Protein AF-G0HN98-F1 (afdb_monomer_lite)

Secondary structure (DSSP, 8-state):
-EEEEEEEEEEETTEEEEEESSSTTT-S-HHHHHTTEEEGGGSEE-SS--TT--S-GGGHHHHHHHHHHHHHHHHHHHHHHHHHHHHHHHHHHHTT----HHHHHHHHHHHHHHHHHHHHHHHHHHHHHT-SSGGGGGG---EEEEEEEEEEEEETTEESSHHHHHHHHH-HHHHHHHHHHHHHTT-

Foldseek 3Di:
DKAKWKWWWKAWPLAIKTFTQACLVQFDDLLLSLLRIGHCVQWAADPDDDPRGNDDLVCVLVSLLVSLVVLVVQLVVLVVVLVVLVVVVVVCVVVVPPDPPVVSVVVSVVSVVSNVSSVVSNVSSCSRQVHDDNVCSVVGDIGTDHMTIHMWDDDPLDTPDPSLNVSCVPTVSSVVSVVVSVVVVVD

Radius of gyration: 19.6 Å; chains: 1; bounding box: 42×42×60 Å

Structure (mmCIF, N/CA/C/O backbone):
data_AF-G0HN98-F1
#
_entry.id   AF-G0HN98-F1
#
loop_
_atom_site.group_PDB
_atom_site.id
_atom_site.type_symbol
_atom_site.label_atom_id
_atom_site.label_alt_id
_atom_site.label_comp_id
_atom_site.label_asym_id
_atom_site.label_entity_id
_atom_site.label_seq_id
_atom_site.pdbx_PDB_ins_code
_atom_site.Cartn_x
_atom_site.Cartn_y
_atom_site.Cartn_z
_atom_site.occupancy
_atom_site.B_iso_or_equiv
_atom_site.auth_seq_id
_atom_site.auth_comp_id
_atom_site.auth_asym_id
_atom_site.auth_atom_id
_atom_site.pdbx_PDB_model_num
ATOM 1 N N . MET A 1 1 ? -12.744 -17.753 13.796 1.00 86.94 1 MET A N 1
ATOM 2 C CA . MET A 1 1 ? -12.666 -16.693 14.838 1.00 86.94 1 MET A CA 1
ATOM 3 C C . MET A 1 1 ? -12.917 -15.341 14.195 1.00 86.94 1 MET A C 1
ATOM 5 O O . MET A 1 1 ? -12.487 -15.163 13.061 1.00 86.94 1 MET A O 1
ATOM 9 N N . ARG A 1 2 ? -13.571 -14.402 14.884 1.00 86.50 2 ARG A N 1
ATOM 10 C CA . ARG A 1 2 ? -13.711 -13.026 14.388 1.00 86.50 2 ARG A CA 1
ATOM 11 C C . ARG A 1 2 ? -12.503 -12.204 14.798 1.00 86.50 2 ARG A C 1
ATOM 13 O O . ARG A 1 2 ? -12.148 -12.162 15.974 1.00 86.50 2 ARG A O 1
ATOM 20 N N . LEU A 1 3 ? -11.861 -11.588 13.819 1.00 88.94 3 LEU A N 1
ATOM 21 C CA . LEU A 1 3 ? -10.717 -10.722 14.018 1.00 88.94 3 LEU A CA 1
ATOM 22 C C . LEU A 1 3 ? -11.135 -9.289 13.697 1.00 88.94 3 LEU A C 1
ATOM 24 O O . LEU A 1 3 ? -11.906 -9.057 12.771 1.00 88.94 3 LEU A O 1
ATOM 28 N N . ARG A 1 4 ? -10.667 -8.353 14.521 1.00 90.50 4 ARG A N 1
ATOM 29 C CA . ARG A 1 4 ? -10.979 -6.929 14.410 1.00 90.50 4 ARG A CA 1
ATOM 30 C C . ARG A 1 4 ? -9.656 -6.222 14.182 1.00 90.50 4 ARG A C 1
ATOM 32 O O . ARG A 1 4 ? -8.776 -6.370 15.029 1.00 90.50 4 ARG A O 1
ATOM 39 N N . VAL A 1 5 ? -9.501 -5.556 13.047 1.00 93.00 5 VAL A N 1
ATOM 40 C CA . VAL A 1 5 ? -8.265 -4.861 12.679 1.00 93.00 5 VAL A CA 1
ATOM 41 C C . VAL A 1 5 ? -8.501 -3.363 12.764 1.00 93.00 5 VAL A C 1
ATOM 43 O O . VAL A 1 5 ? -9.473 -2.891 12.169 1.00 93.00 5 VAL A O 1
ATOM 46 N N . PRO A 1 6 ? -7.660 -2.617 13.495 1.00 94.88 6 PRO A N 1
ATOM 47 C CA . PRO A 1 6 ? -7.820 -1.182 13.610 1.00 94.88 6 PRO A CA 1
ATOM 48 C C . PRO A 1 6 ? -7.412 -0.476 12.317 1.00 94.88 6 PRO A C 1
ATOM 50 O O . PRO A 1 6 ? -6.482 -0.890 11.627 1.00 94.88 6 PRO A O 1
ATOM 53 N N . TYR A 1 7 ? -8.103 0.614 12.023 1.00 96.88 7 TYR A N 1
ATOM 54 C CA . TYR A 1 7 ? -7.887 1.494 10.885 1.00 96.88 7 TYR A CA 1
ATOM 55 C C . TYR A 1 7 ? -7.855 2.946 11.366 1.00 96.88 7 TYR A C 1
ATOM 57 O O . TYR A 1 7 ? -8.629 3.316 12.247 1.00 96.88 7 TYR A O 1
ATOM 65 N N . VAL A 1 8 ? -7.003 3.775 10.766 1.00 97.00 8 VAL A N 1
ATOM 66 C CA . VAL A 1 8 ? -7.062 5.237 10.902 1.00 97.00 8 VAL A CA 1
ATOM 67 C C . VAL A 1 8 ? -7.905 5.776 9.756 1.00 97.00 8 VAL A C 1
ATOM 69 O O . VAL A 1 8 ? -7.587 5.528 8.590 1.00 97.00 8 VAL A O 1
ATOM 72 N N . LEU A 1 9 ? -8.989 6.482 10.074 1.00 97.12 9 LEU A N 1
ATOM 73 C CA . LEU A 1 9 ? -9.835 7.146 9.091 1.00 97.12 9 LEU A CA 1
ATOM 74 C C . LEU A 1 9 ? -9.275 8.513 8.732 1.00 97.12 9 LEU A C 1
ATOM 76 O O . LEU A 1 9 ? -8.786 9.249 9.587 1.00 97.12 9 LEU A O 1
ATOM 80 N N . PHE A 1 10 ? -9.420 8.878 7.467 1.00 97.31 10 PHE A N 1
ATOM 81 C CA . PHE A 1 10 ? -9.026 10.186 6.983 1.00 97.31 10 PHE A CA 1
ATOM 82 C C . PHE A 1 10 ? -9.818 10.618 5.763 1.00 97.31 10 PHE A C 1
ATOM 84 O O . PHE A 1 10 ? -10.359 9.810 5.008 1.00 97.31 10 PHE A O 1
ATOM 91 N N . GLU A 1 11 ? -9.862 11.925 5.572 1.00 96.81 11 GLU A N 1
ATOM 92 C CA . GLU A 1 11 ? -10.436 12.575 4.410 1.00 96.81 11 GLU A CA 1
ATOM 93 C C . GLU A 1 11 ? -9.323 13.160 3.546 1.00 96.81 11 GLU A C 1
ATOM 95 O O . GLU A 1 11 ? -8.386 13.788 4.045 1.00 96.81 11 GLU A O 1
ATOM 100 N N . THR A 1 12 ? -9.447 12.958 2.240 1.00 95.88 12 THR A N 1
ATOM 101 C CA . THR A 1 12 ? -8.663 13.651 1.221 1.00 95.88 12 THR A CA 1
ATOM 102 C C . THR A 1 12 ? -9.606 14.345 0.245 1.00 95.88 12 THR A C 1
ATOM 104 O O . THR A 1 12 ? -10.821 14.141 0.264 1.00 95.88 12 THR A O 1
ATOM 107 N N . ARG A 1 13 ? -9.049 15.117 -0.694 1.00 92.69 13 ARG A N 1
ATOM 108 C CA . ARG A 1 13 ? -9.832 15.730 -1.781 1.00 92.69 13 ARG A CA 1
ATOM 109 C C . ARG A 1 13 ? -10.598 14.713 -2.636 1.00 92.69 13 ARG A C 1
ATOM 111 O O . ARG A 1 13 ? -11.535 15.098 -3.327 1.00 92.69 13 ARG A O 1
ATOM 118 N N . THR A 1 14 ? -10.195 13.440 -2.636 1.00 93.56 14 THR A N 1
ATOM 119 C CA . THR A 1 14 ? -10.813 12.400 -3.471 1.00 93.56 14 THR A CA 1
ATOM 120 C C . THR A 1 14 ? -11.821 11.532 -2.721 1.00 93.56 14 THR A C 1
ATOM 122 O O . THR A 1 14 ? -12.471 10.697 -3.352 1.00 93.56 14 THR A O 1
ATOM 125 N N . GLY A 1 15 ? -11.972 11.711 -1.405 1.00 95.25 15 GLY A N 1
ATOM 126 C CA . GLY A 1 15 ? -12.967 11.013 -0.596 1.00 95.25 15 GLY A CA 1
ATOM 127 C C . GLY A 1 15 ? -12.483 10.654 0.808 1.00 95.25 15 GLY A C 1
ATOM 128 O O . GLY A 1 15 ? -11.411 11.063 1.249 1.00 95.25 15 GLY A O 1
ATOM 129 N N . MET A 1 16 ? -13.294 9.855 1.505 1.00 96.88 16 MET A N 1
ATOM 130 C CA . MET A 1 16 ? -12.963 9.315 2.823 1.00 96.88 16 MET A CA 1
ATOM 131 C C . MET A 1 16 ? -12.411 7.896 2.707 1.00 96.88 16 MET A C 1
ATOM 133 O O . MET A 1 16 ? -13.026 7.007 2.104 1.00 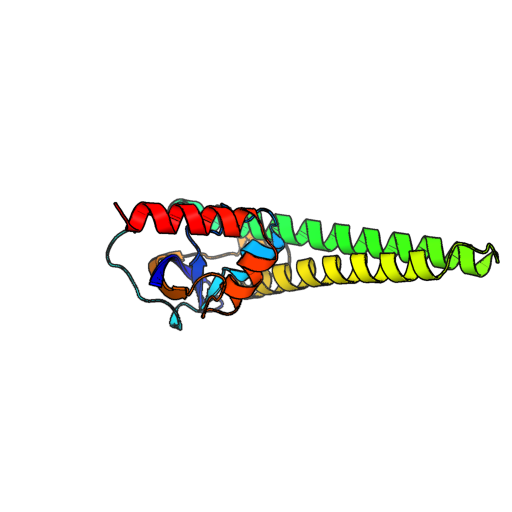96.88 16 MET A O 1
ATOM 137 N N . TYR A 1 17 ? -11.276 7.673 3.349 1.00 97.62 17 TYR A N 1
ATOM 138 C CA . TYR A 1 17 ? -10.547 6.418 3.322 1.00 97.62 17 TYR A CA 1
ATOM 139 C C . TYR A 1 17 ? -10.175 5.987 4.737 1.00 97.62 17 TYR A C 1
ATOM 141 O O . TYR A 1 17 ? -10.228 6.764 5.688 1.00 97.62 17 TYR A O 1
ATOM 149 N N . GLY A 1 18 ? -9.799 4.723 4.868 1.00 97.06 18 GLY A N 1
ATOM 150 C CA . GLY A 1 18 ? -9.125 4.216 6.046 1.00 97.06 18 GLY A CA 1
ATOM 151 C C . GLY A 1 18 ? -7.863 3.480 5.643 1.00 97.06 18 GLY A C 1
ATOM 152 O O . GLY A 1 18 ? -7.873 2.714 4.677 1.00 97.06 18 GLY A O 1
ATOM 153 N N . VAL A 1 19 ? -6.794 3.681 6.403 1.00 97.31 19 VAL A N 1
ATOM 154 C CA . VAL A 1 19 ? -5.573 2.881 6.306 1.00 97.31 19 VAL A CA 1
ATOM 155 C C . VAL A 1 19 ? -5.474 1.984 7.524 1.00 97.31 19 VAL A C 1
ATOM 157 O O . VAL A 1 19 ? -5.759 2.405 8.642 1.00 97.31 19 VAL A O 1
ATOM 160 N N . ASP A 1 20 ? -5.103 0.732 7.301 1.00 96.44 20 ASP A N 1
ATOM 161 C CA . ASP A 1 20 ? -4.842 -0.214 8.378 1.00 96.44 20 ASP A CA 1
ATOM 162 C C . ASP A 1 20 ? -3.828 0.374 9.377 1.00 96.44 20 ASP A C 1
ATOM 164 O O . ASP A 1 20 ? -2.810 0.942 8.984 1.00 96.44 20 ASP A O 1
ATOM 168 N N . ALA A 1 21 ? -4.104 0.248 10.672 1.00 94.75 21 ALA A N 1
ATOM 169 C CA . ALA A 1 21 ? -3.282 0.810 11.740 1.00 94.75 21 ALA A CA 1
ATOM 170 C C . ALA A 1 21 ? -2.386 -0.229 12.437 1.00 94.75 21 ALA A C 1
ATOM 172 O O . ALA A 1 21 ? -1.683 0.119 13.381 1.00 94.75 21 ALA A O 1
ATOM 173 N N . TYR A 1 22 ? -2.403 -1.500 12.020 1.00 94.00 22 TYR A N 1
ATOM 174 C CA . TYR A 1 22 ? -1.683 -2.605 12.669 1.00 94.00 22 TYR A CA 1
ATOM 175 C C . TYR A 1 22 ? -0.689 -3.300 11.727 1.00 94.00 22 TYR A C 1
ATOM 177 O O . TYR A 1 22 ? 0.510 -3.375 12.003 1.00 94.00 22 TYR A O 1
ATOM 185 N N . PHE A 1 23 ? -1.177 -3.842 10.616 1.00 93.44 23 PHE A N 1
ATOM 186 C CA . PHE A 1 23 ? -0.403 -4.517 9.583 1.00 93.44 23 PHE A CA 1
ATOM 187 C C . PHE A 1 23 ? 0.376 -3.544 8.699 1.00 93.44 23 PHE A C 1
ATOM 189 O O . PHE A 1 23 ? 1.455 -3.902 8.234 1.00 93.44 23 PHE A O 1
ATOM 196 N N . SER A 1 24 ? -0.101 -2.317 8.496 1.00 91.38 24 SER A N 1
ATOM 197 C CA . SER A 1 24 ? 0.547 -1.319 7.626 1.00 91.38 24 SER A CA 1
ATOM 198 C C . SER A 1 24 ? 2.005 -1.002 7.989 1.00 91.38 24 SER A C 1
ATOM 200 O O . SER A 1 24 ? 2.798 -0.660 7.109 1.00 91.38 24 SER A O 1
ATOM 202 N N . LEU A 1 25 ? 2.373 -1.175 9.261 1.00 89.75 25 LEU A N 1
ATOM 203 C CA . LEU A 1 25 ? 3.737 -1.016 9.775 1.00 89.75 25 LEU A CA 1
ATOM 204 C C . LEU A 1 25 ? 4.503 -2.342 9.916 1.00 89.75 25 LEU A C 1
ATOM 206 O O . LEU A 1 25 ? 5.712 -2.330 10.130 1.00 89.75 25 LEU A O 1
ATOM 210 N N . ARG A 1 26 ? 3.827 -3.489 9.780 1.00 91.00 26 ARG A N 1
ATOM 211 C CA . ARG A 1 26 ? 4.417 -4.835 9.919 1.00 91.00 26 ARG A CA 1
ATOM 212 C C . ARG A 1 26 ? 4.633 -5.549 8.586 1.00 91.00 26 ARG A C 1
ATOM 214 O O . ARG A 1 26 ? 5.441 -6.469 8.512 1.00 91.00 26 ARG A O 1
ATOM 221 N N . VAL A 1 27 ? 3.929 -5.135 7.537 1.00 92.62 27 VAL A N 1
ATOM 222 C CA . VAL A 1 27 ? 4.123 -5.634 6.172 1.00 92.62 27 VAL A CA 1
ATOM 223 C C . VAL A 1 27 ? 5.481 -5.178 5.649 1.00 92.62 27 VAL A C 1
ATOM 225 O O . VAL A 1 27 ? 5.819 -3.993 5.710 1.00 92.62 27 VAL A O 1
ATOM 228 N N . GLU A 1 28 ? 6.258 -6.117 5.114 1.00 88.25 28 GLU A N 1
ATOM 229 C CA . GLU A 1 28 ? 7.631 -5.858 4.673 1.00 88.25 28 GLU A CA 1
ATOM 230 C C . GLU A 1 28 ? 7.665 -4.975 3.423 1.00 88.25 28 GLU A C 1
ATOM 232 O O . GLU A 1 28 ? 8.367 -3.966 3.386 1.00 88.25 28 GLU A O 1
ATOM 237 N N . LYS A 1 29 ? 6.869 -5.327 2.408 1.00 92.00 29 LYS A N 1
ATOM 238 C CA . LYS A 1 29 ? 6.905 -4.650 1.110 1.00 92.00 29 LYS A CA 1
ATOM 239 C C . LYS A 1 29 ? 6.039 -3.388 1.079 1.00 92.00 29 LYS A C 1
ATOM 241 O O . LYS A 1 29 ? 4.829 -3.502 1.301 1.00 92.00 29 LYS A O 1
ATOM 246 N N . PRO A 1 30 ? 6.591 -2.216 0.715 1.00 93.00 30 PRO A N 1
ATOM 247 C CA . PRO A 1 30 ? 5.817 -0.986 0.556 1.00 93.00 30 PRO A CA 1
ATOM 248 C C . PRO A 1 30 ? 4.632 -1.136 -0.403 1.00 93.00 30 PRO A C 1
ATOM 250 O O . PRO A 1 30 ? 3.549 -0.628 -0.121 1.00 93.00 30 PRO A O 1
ATOM 253 N N . GLU A 1 31 ? 4.786 -1.893 -1.494 1.00 94.38 31 GLU A N 1
ATOM 254 C CA . GLU A 1 31 ? 3.731 -2.098 -2.497 1.00 94.38 31 GLU A CA 1
ATOM 255 C C . GLU A 1 31 ? 2.464 -2.706 -1.885 1.00 94.38 31 GLU A C 1
ATOM 257 O O . GLU A 1 31 ? 1.341 -2.342 -2.232 1.00 94.38 31 GLU A O 1
ATOM 262 N N . ARG A 1 32 ? 2.643 -3.595 -0.907 1.00 94.44 32 ARG A N 1
ATOM 263 C CA . ARG A 1 32 ? 1.554 -4.285 -0.211 1.00 94.44 32 ARG A CA 1
ATOM 264 C C . ARG A 1 32 ? 0.926 -3.441 0.889 1.00 94.44 32 ARG A C 1
ATOM 266 O O . ARG A 1 32 ? -0.199 -3.708 1.284 1.00 94.44 32 ARG A O 1
ATOM 273 N N . ARG A 1 33 ? 1.614 -2.411 1.383 1.00 95.12 33 ARG A N 1
ATOM 274 C CA . ARG A 1 33 ? 1.035 -1.479 2.362 1.00 95.12 33 ARG A CA 1
ATOM 275 C C . ARG A 1 33 ? -0.065 -0.631 1.728 1.00 95.12 33 ARG A C 1
ATOM 277 O O . ARG A 1 33 ? -1.080 -0.385 2.365 1.00 95.12 33 ARG A O 1
ATOM 284 N N . ALA A 1 34 ? 0.084 -0.260 0.454 1.00 95.06 34 ALA A N 1
ATOM 285 C CA . ALA A 1 34 ? -0.934 0.507 -0.266 1.00 95.06 34 ALA A CA 1
ATOM 286 C C . ALA A 1 34 ? -2.270 -0.247 -0.402 1.00 95.06 34 ALA A C 1
ATOM 288 O O . ALA A 1 34 ? -3.327 0.377 -0.384 1.00 95.06 34 ALA A O 1
ATOM 289 N N . THR A 1 35 ? -2.252 -1.583 -0.492 1.00 94.81 35 THR A N 1
ATOM 290 C CA . THR A 1 35 ? -3.487 -2.385 -0.603 1.00 94.81 35 THR A CA 1
ATOM 291 C C . THR A 1 35 ? -4.294 -2.427 0.692 1.00 94.81 35 THR A C 1
ATOM 293 O O . THR A 1 35 ? -5.467 -2.789 0.668 1.00 94.81 35 THR A O 1
ATOM 296 N N . LEU A 1 36 ? -3.691 -2.030 1.815 1.00 95.94 36 LEU A N 1
ATOM 297 C CA . LEU A 1 36 ? -4.359 -1.923 3.106 1.00 95.94 36 LEU A CA 1
ATOM 298 C C . LEU A 1 36 ? -5.162 -0.625 3.265 1.00 95.94 36 LEU A C 1
ATOM 300 O O . LEU A 1 36 ? -5.789 -0.431 4.306 1.00 95.94 36 LEU A O 1
ATOM 304 N N . ILE A 1 37 ? -5.165 0.247 2.254 1.00 96.50 37 ILE A N 1
ATOM 305 C CA . ILE A 1 37 ? -6.036 1.420 2.198 1.00 96.50 37 ILE A CA 1
ATOM 306 C C . ILE A 1 37 ? -7.360 1.024 1.545 1.00 96.50 37 ILE A C 1
ATOM 308 O O . ILE A 1 37 ? -7.383 0.449 0.456 1.00 96.50 37 ILE A O 1
ATOM 312 N N . ARG A 1 38 ? -8.476 1.368 2.187 1.00 95.19 38 ARG A N 1
ATOM 313 C CA . ARG A 1 38 ? -9.829 1.119 1.670 1.00 95.19 38 ARG A CA 1
ATOM 314 C C . ARG A 1 38 ? -10.731 2.331 1.843 1.00 95.19 38 ARG A C 1
ATOM 316 O O . ARG A 1 38 ? -10.357 3.309 2.486 1.00 95.19 38 ARG A O 1
ATOM 323 N N . LYS A 1 39 ? -11.921 2.281 1.248 1.00 94.88 39 LYS A N 1
ATOM 324 C CA . LYS A 1 39 ? -12.943 3.306 1.468 1.00 94.88 39 LYS A CA 1
ATOM 325 C C . LYS A 1 39 ? -13.462 3.235 2.902 1.00 94.88 39 LYS A C 1
ATOM 327 O O . LYS A 1 39 ? -13.582 2.150 3.465 1.00 94.88 39 LYS A O 1
ATOM 332 N N . ALA A 1 40 ? -13.809 4.387 3.469 1.00 93.06 40 ALA A N 1
ATOM 333 C CA . ALA A 1 40 ? -14.333 4.460 4.832 1.00 93.06 40 ALA A CA 1
ATOM 334 C C . ALA A 1 40 ? -15.703 3.772 5.006 1.00 93.06 40 ALA A C 1
ATOM 336 O O . ALA A 1 40 ? -16.045 3.385 6.116 1.00 93.06 40 ALA A O 1
ATOM 337 N N . GLU A 1 41 ? -16.470 3.600 3.923 1.00 90.81 41 GLU A N 1
ATOM 338 C CA . GLU A 1 41 ? -17.793 2.949 3.918 1.00 90.81 41 GLU A CA 1
ATOM 339 C C . GLU A 1 41 ? -17.750 1.493 4.421 1.00 90.81 41 GLU A C 1
ATOM 341 O O . GLU A 1 41 ? -18.715 1.015 5.010 1.00 90.81 41 GLU A O 1
ATOM 346 N N . ASP A 1 42 ? -16.615 0.809 4.243 1.00 88.38 42 ASP A N 1
ATOM 347 C CA . ASP A 1 42 ? -16.424 -0.590 4.644 1.00 88.38 42 ASP A CA 1
ATOM 348 C C . ASP A 1 42 ? -16.000 -0.743 6.120 1.00 88.38 42 ASP A C 1
ATOM 350 O O . ASP A 1 42 ? -15.692 -1.849 6.570 1.00 88.38 42 ASP A O 1
ATOM 354 N N . LEU A 1 43 ? -15.902 0.363 6.868 1.00 93.06 43 LEU A N 1
ATOM 355 C CA . LEU A 1 43 ? -15.290 0.418 8.194 1.00 93.06 43 LEU A CA 1
ATOM 356 C C . LEU A 1 43 ? -16.285 0.865 9.269 1.00 93.06 43 LEU A C 1
ATOM 358 O O . LEU A 1 43 ? -17.074 1.790 9.084 1.00 93.06 43 LEU A O 1
ATOM 362 N N . GLN A 1 44 ? -16.202 0.241 10.444 1.00 92.75 44 GLN A N 1
ATOM 363 C CA . GLN A 1 44 ? -17.016 0.606 11.603 1.00 92.75 44 GLN A CA 1
ATOM 364 C C . GLN A 1 44 ? -16.261 1.615 12.470 1.00 92.75 44 GLN A C 1
ATOM 366 O O . GLN A 1 44 ? -15.190 1.301 12.984 1.00 92.75 44 GLN A O 1
ATOM 371 N N . ARG A 1 45 ? -16.796 2.829 12.637 1.00 92.69 45 ARG A N 1
ATOM 372 C CA . ARG A 1 45 ? -16.156 3.875 13.454 1.00 92.69 45 ARG A CA 1
ATOM 373 C C . ARG A 1 45 ? -16.024 3.449 14.917 1.00 92.69 45 ARG A C 1
ATOM 375 O O . ARG A 1 45 ? -16.911 2.796 15.460 1.00 92.69 45 ARG A O 1
ATOM 382 N N . LEU A 1 46 ? -14.927 3.861 15.543 1.00 90.69 46 LEU A N 1
ATOM 383 C CA . LEU A 1 46 ? -14.684 3.712 16.973 1.00 90.69 46 LEU A CA 1
ATOM 384 C C . LEU A 1 46 ? -14.678 5.091 17.637 1.00 90.69 46 LEU A C 1
ATOM 386 O O . LEU A 1 46 ? -14.212 6.064 17.052 1.00 90.69 46 LEU A O 1
ATOM 390 N N . GLU A 1 47 ? -15.175 5.164 18.871 1.00 84.81 47 GLU A N 1
ATOM 391 C CA . GLU A 1 47 ? -15.154 6.401 19.667 1.00 84.81 47 GLU A CA 1
ATOM 392 C C . GLU A 1 47 ? -13.771 6.694 20.262 1.00 84.81 47 GLU A C 1
ATOM 394 O O . GLU A 1 47 ? -13.448 7.842 20.553 1.00 84.81 47 GLU A O 1
ATOM 399 N N . ALA A 1 48 ? -12.947 5.659 20.435 1.00 87.06 48 ALA A N 1
ATOM 400 C CA . ALA A 1 48 ? -11.630 5.750 21.045 1.00 87.06 48 ALA A CA 1
ATOM 401 C C . ALA A 1 48 ? -10.581 4.986 20.233 1.00 87.06 48 ALA A C 1
ATOM 403 O O . ALA A 1 48 ? -10.901 4.073 19.463 1.00 87.06 48 ALA A O 1
ATOM 404 N N . ARG A 1 49 ? -9.310 5.343 20.448 1.00 88.69 49 ARG A N 1
ATOM 405 C CA . ARG A 1 49 ? -8.168 4.648 19.854 1.00 88.69 49 ARG A CA 1
ATOM 406 C C . ARG A 1 49 ? -8.146 3.183 20.319 1.00 88.69 49 ARG A C 1
ATOM 408 O O . ARG A 1 49 ? -8.077 2.939 21.524 1.00 88.69 49 ARG A O 1
ATOM 415 N N . PRO A 1 50 ? -8.160 2.211 19.395 1.00 88.56 50 PRO A N 1
ATOM 416 C CA . PRO A 1 50 ? -7.974 0.810 19.744 1.00 88.56 50 PRO A CA 1
ATOM 417 C C . PRO A 1 50 ? -6.533 0.566 20.201 1.00 88.56 50 PRO A C 1
ATOM 419 O O . PRO A 1 50 ? -5.589 1.117 19.630 1.00 88.56 50 PRO A O 1
ATOM 422 N N . GLN A 1 51 ? -6.365 -0.267 21.226 1.00 86.00 51 GLN A N 1
ATOM 423 C CA . GLN A 1 51 ? -5.072 -0.526 21.869 1.00 86.00 51 GLN A CA 1
ATOM 424 C C . GLN A 1 51 ? -4.043 -1.114 20.895 1.00 86.00 51 GLN A C 1
ATOM 426 O O . GLN A 1 51 ? -2.848 -0.863 21.012 1.00 86.00 51 GLN A O 1
ATOM 431 N N . GLU A 1 52 ? -4.513 -1.860 19.901 1.00 86.25 52 GLU A N 1
ATOM 432 C CA . GLU A 1 52 ? -3.677 -2.513 18.906 1.00 86.25 52 GLU A CA 1
ATOM 433 C C . GLU A 1 52 ? -3.200 -1.544 17.803 1.00 86.25 52 GLU A C 1
ATOM 435 O O . GLU A 1 52 ? -2.309 -1.891 17.028 1.00 86.25 52 GLU A O 1
ATOM 440 N N . ALA A 1 53 ? -3.752 -0.326 17.694 1.00 89.69 53 ALA A N 1
ATOM 441 C CA . ALA A 1 53 ? -3.326 0.633 16.671 1.00 89.69 53 ALA A CA 1
ATOM 442 C C . ALA A 1 53 ? -1.889 1.121 16.908 1.00 89.69 53 ALA A C 1
ATOM 444 O O . ALA A 1 53 ? -1.608 1.878 17.841 1.00 89.69 53 ALA A O 1
ATOM 445 N N . LEU A 1 54 ? -0.995 0.731 15.998 1.00 91.62 54 LEU A N 1
ATOM 446 C CA . LEU A 1 54 ? 0.376 1.226 15.933 1.00 91.62 54 LEU A CA 1
ATOM 447 C C . LEU A 1 54 ? 0.500 2.543 15.165 1.00 91.62 54 LEU A C 1
ATOM 449 O O . LEU A 1 54 ? 1.384 3.335 15.472 1.00 91.62 54 LEU A O 1
ATOM 453 N N . LEU A 1 55 ? -0.330 2.753 14.141 1.00 92.06 55 LEU A N 1
ATOM 454 C CA . LEU A 1 55 ? -0.339 4.001 13.384 1.00 92.06 55 LEU A CA 1
ATOM 455 C C . LEU A 1 55 ? -1.190 5.044 14.111 1.00 92.06 55 LEU A C 1
ATOM 457 O O . LEU A 1 55 ? -2.339 4.771 14.459 1.00 92.06 55 LEU A O 1
ATOM 461 N N . GLU A 1 56 ? -0.622 6.231 14.305 1.00 92.31 56 GLU A N 1
ATOM 462 C CA . GLU A 1 56 ? -1.269 7.352 14.989 1.00 92.31 56 GLU A CA 1
ATOM 463 C C . GLU A 1 56 ? -1.811 8.371 13.988 1.00 92.31 56 GLU A C 1
ATOM 465 O O . GLU A 1 56 ? -1.220 8.571 12.923 1.00 92.31 56 GLU A O 1
ATOM 470 N N . GLU A 1 57 ? -2.900 9.051 14.350 1.00 91.06 57 GLU A N 1
ATOM 471 C CA . GLU A 1 57 ? -3.521 10.106 13.535 1.00 91.06 57 GLU A CA 1
ATOM 472 C C . GLU A 1 57 ? -2.525 11.206 13.150 1.00 91.06 57 GLU A C 1
ATOM 474 O O . GLU A 1 57 ? -2.423 11.552 11.974 1.00 91.06 57 GLU A O 1
ATOM 479 N N . ASP A 1 58 ? -1.719 11.674 14.105 1.00 90.31 58 ASP A N 1
ATOM 480 C CA . ASP A 1 58 ? -0.724 12.735 13.888 1.00 90.31 58 ASP A CA 1
ATOM 481 C C . ASP A 1 58 ? 0.406 12.302 12.938 1.00 90.31 58 ASP A C 1
ATOM 483 O O . ASP A 1 58 ? 1.028 13.117 12.259 1.00 90.31 58 ASP A O 1
ATOM 487 N N . SER A 1 59 ? 0.671 10.996 12.863 1.00 93.50 59 SER A N 1
ATOM 488 C CA . SER A 1 59 ? 1.698 10.419 11.990 1.00 93.50 59 SER A CA 1
ATOM 489 C C . SER A 1 59 ? 1.183 10.081 10.587 1.00 93.50 59 SER A C 1
ATOM 491 O O . SER A 1 59 ? 1.970 9.722 9.707 1.00 93.50 59 SER A O 1
ATOM 493 N N . LEU A 1 60 ? -0.131 10.185 10.364 1.00 94.94 60 LEU A N 1
ATOM 494 C CA . LEU A 1 60 ? -0.797 9.666 9.176 1.00 94.94 60 LEU A CA 1
ATOM 495 C C . LEU A 1 60 ? -0.330 10.344 7.888 1.00 94.94 60 LEU A C 1
ATOM 497 O O . LEU A 1 60 ? -0.027 9.664 6.907 1.00 94.94 60 LEU A O 1
ATOM 501 N N . GLU A 1 61 ? -0.280 11.674 7.876 1.00 94.62 61 GLU A N 1
ATOM 502 C CA . GLU A 1 61 ? 0.117 12.431 6.688 1.00 94.62 61 GLU A CA 1
ATOM 503 C C . GLU A 1 61 ? 1.553 12.083 6.279 1.00 94.62 61 GLU A C 1
ATOM 505 O O . GLU A 1 61 ? 1.813 11.737 5.124 1.00 94.62 61 GLU A O 1
ATOM 510 N N . ASN A 1 62 ? 2.470 12.061 7.249 1.00 94.62 62 ASN A N 1
ATOM 511 C CA . ASN A 1 62 ? 3.860 11.664 7.035 1.00 94.62 62 ASN A CA 1
ATOM 512 C C . ASN A 1 62 ? 3.977 10.217 6.546 1.00 94.62 62 ASN A C 1
ATOM 514 O O . ASN A 1 62 ? 4.769 9.928 5.649 1.00 94.62 62 ASN A O 1
ATOM 518 N N . TYR A 1 63 ? 3.178 9.303 7.101 1.00 95.94 63 TYR A N 1
ATOM 519 C CA . TYR A 1 63 ? 3.141 7.912 6.660 1.00 95.94 63 TYR A CA 1
ATOM 520 C C . TYR A 1 63 ? 2.714 7.797 5.190 1.00 95.94 63 TYR A C 1
ATOM 522 O O . TYR A 1 63 ? 3.393 7.143 4.396 1.00 95.94 63 TYR A O 1
ATOM 530 N N . LEU A 1 64 ? 1.614 8.453 4.808 1.00 96.25 64 LEU A N 1
ATOM 531 C CA . LEU A 1 64 ? 1.065 8.376 3.454 1.00 96.25 64 LEU A CA 1
ATOM 532 C C . LEU A 1 64 ? 1.977 9.043 2.419 1.00 96.25 64 LEU A C 1
ATOM 534 O O . LEU A 1 64 ? 2.180 8.487 1.338 1.00 96.25 64 LEU A O 1
ATOM 538 N N . THR A 1 65 ? 2.549 10.204 2.741 1.00 95.31 65 THR A N 1
ATOM 539 C CA . THR A 1 65 ? 3.483 10.909 1.849 1.00 95.31 65 THR A CA 1
ATOM 540 C C . THR A 1 65 ? 4.778 10.120 1.668 1.00 95.31 65 THR A C 1
ATOM 542 O O . THR A 1 65 ? 5.211 9.911 0.534 1.00 95.31 65 THR A O 1
ATOM 545 N N . SER A 1 66 ? 5.340 9.571 2.750 1.00 95.50 66 SER A N 1
ATOM 546 C CA . SER A 1 66 ? 6.532 8.712 2.692 1.00 95.50 66 SER A CA 1
ATOM 547 C C . SER A 1 66 ? 6.281 7.438 1.884 1.00 95.50 66 SER A C 1
ATOM 549 O O . SER A 1 66 ? 7.109 7.045 1.058 1.00 95.50 66 SER A O 1
ATOM 551 N N . LEU A 1 67 ? 5.120 6.799 2.078 1.00 96.31 67 LEU A N 1
ATOM 552 C CA . LEU A 1 67 ? 4.718 5.626 1.303 1.00 96.31 67 LEU A CA 1
ATOM 553 C C . LEU A 1 67 ? 4.581 5.964 -0.187 1.00 96.31 67 LEU A C 1
ATOM 555 O O . LEU A 1 67 ? 5.055 5.203 -1.029 1.00 96.31 67 LEU A O 1
ATOM 559 N N . PHE A 1 68 ? 3.976 7.106 -0.524 1.00 96.62 68 PHE A N 1
ATOM 560 C CA . PHE A 1 68 ? 3.842 7.552 -1.909 1.00 96.62 68 PHE A CA 1
ATOM 561 C C . PHE A 1 68 ? 5.200 7.770 -2.584 1.00 96.62 68 PHE A C 1
ATOM 563 O O . PHE A 1 68 ? 5.411 7.239 -3.674 1.00 96.62 68 PHE A O 1
ATOM 570 N N . VAL A 1 69 ? 6.122 8.497 -1.942 1.00 96.12 69 VAL A N 1
ATOM 571 C CA . VAL A 1 69 ? 7.473 8.744 -2.482 1.00 96.12 69 VAL A CA 1
ATOM 572 C C . VAL A 1 69 ? 8.208 7.425 -2.704 1.00 96.12 69 VAL A C 1
ATOM 574 O O . VAL A 1 69 ? 8.678 7.161 -3.808 1.00 96.12 69 VAL A O 1
ATOM 577 N N . THR A 1 70 ? 8.188 6.541 -1.702 1.00 95.94 70 THR A N 1
ATOM 578 C CA . THR A 1 70 ? 8.805 5.209 -1.792 1.00 95.94 70 THR A CA 1
ATOM 579 C C . THR A 1 70 ? 8.274 4.422 -2.992 1.00 95.94 70 THR A C 1
ATOM 581 O O . THR A 1 70 ? 9.038 3.820 -3.743 1.00 95.94 70 THR A O 1
ATOM 584 N N . LEU A 1 71 ? 6.955 4.423 -3.205 1.00 95.56 71 LEU A N 1
ATOM 585 C CA . LEU A 1 71 ? 6.332 3.706 -4.319 1.00 95.56 71 LEU A CA 1
ATOM 586 C C . LEU A 1 71 ? 6.603 4.357 -5.672 1.00 95.56 71 LEU A C 1
ATOM 588 O O . LEU A 1 71 ? 6.709 3.649 -6.675 1.00 95.56 71 LEU A O 1
ATOM 592 N N . TYR A 1 72 ? 6.714 5.683 -5.713 1.00 94.44 72 TYR A N 1
ATOM 593 C CA . TYR A 1 72 ? 7.081 6.408 -6.920 1.00 94.44 72 TYR A CA 1
ATOM 594 C C . TYR A 1 72 ? 8.480 5.992 -7.384 1.00 94.44 72 TYR A C 1
ATOM 596 O O . TYR A 1 72 ? 8.629 5.545 -8.526 1.00 94.44 72 TYR A O 1
ATOM 604 N N . ASP A 1 73 ? 9.458 6.019 -6.479 1.00 94.00 73 ASP A N 1
ATOM 605 C CA . ASP A 1 73 ? 10.842 5.638 -6.765 1.00 94.00 73 ASP A CA 1
ATOM 606 C C . ASP A 1 73 ? 10.947 4.157 -7.142 1.00 94.00 73 ASP A C 1
ATOM 608 O O . ASP A 1 73 ? 11.468 3.827 -8.211 1.00 94.00 73 ASP A O 1
ATOM 612 N N . LEU A 1 74 ? 10.333 3.262 -6.355 1.00 92.44 74 LEU A N 1
ATOM 613 C CA . LEU A 1 74 ? 10.299 1.826 -6.652 1.00 92.44 74 LEU A CA 1
ATOM 614 C C . LEU A 1 74 ? 9.690 1.536 -8.027 1.00 92.44 74 LEU A C 1
ATOM 616 O O . LEU A 1 74 ? 10.196 0.690 -8.764 1.00 92.44 74 LEU A O 1
ATOM 620 N N . SER A 1 75 ? 8.614 2.228 -8.411 1.00 90.31 75 SER A N 1
ATOM 621 C CA . SER A 1 75 ? 8.006 2.031 -9.730 1.00 90.31 75 SER A CA 1
ATOM 622 C C . SER A 1 75 ? 8.953 2.433 -10.869 1.00 90.31 75 SER A C 1
ATOM 624 O O . SER A 1 75 ? 9.032 1.729 -11.879 1.00 90.31 75 SER A O 1
ATOM 626 N N . GLY A 1 76 ? 9.721 3.514 -10.689 1.00 88.31 76 GLY A N 1
ATOM 627 C CA . GLY A 1 76 ? 10.731 3.967 -11.643 1.00 88.31 76 GLY A CA 1
ATOM 628 C C . GLY A 1 76 ? 11.909 2.999 -11.744 1.00 88.31 76 GLY A C 1
ATOM 629 O O . GLY A 1 76 ? 12.304 2.613 -12.848 1.00 88.31 76 GLY A O 1
ATOM 630 N N . GLU A 1 77 ? 12.425 2.542 -10.603 1.00 86.50 77 GLU A N 1
ATOM 631 C CA . GLU A 1 77 ? 13.507 1.557 -10.527 1.00 86.50 77 GLU A CA 1
ATOM 632 C C . GLU A 1 77 ? 13.118 0.236 -11.198 1.00 86.50 77 GLU A C 1
ATOM 634 O O . GLU A 1 77 ? 13.835 -0.247 -12.076 1.00 86.50 77 GLU A O 1
ATOM 639 N N . ARG A 1 78 ? 11.946 -0.323 -10.864 1.00 85.81 78 ARG A N 1
ATOM 640 C CA . ARG A 1 78 ? 11.444 -1.582 -11.449 1.00 85.81 78 ARG A CA 1
ATOM 641 C C . ARG A 1 78 ? 11.227 -1.474 -12.953 1.00 85.81 78 ARG A C 1
ATOM 643 O O . ARG A 1 78 ? 11.536 -2.413 -13.695 1.00 85.81 78 ARG A O 1
ATOM 650 N N . PHE A 1 79 ? 10.728 -0.333 -13.419 1.00 85.31 79 PHE A N 1
ATOM 651 C CA . PHE A 1 79 ? 10.584 -0.065 -14.844 1.00 85.31 79 PHE A CA 1
ATOM 652 C C . PHE A 1 79 ? 11.946 -0.022 -15.552 1.00 85.31 79 PHE A C 1
ATOM 654 O O . PHE A 1 79 ? 12.113 -0.618 -16.625 1.00 85.31 79 PHE A O 1
ATOM 661 N N . ASN A 1 80 ? 12.937 0.634 -14.944 1.00 87.44 80 ASN A N 1
ATOM 662 C CA . ASN A 1 80 ? 14.289 0.722 -15.483 1.00 87.44 80 ASN A CA 1
ATOM 663 C C . ASN A 1 80 ? 14.993 -0.648 -15.502 1.00 87.44 80 ASN A C 1
ATOM 665 O O . ASN A 1 80 ? 15.564 -1.026 -16.526 1.00 87.44 80 ASN A O 1
ATOM 669 N N . GLU A 1 81 ? 14.882 -1.440 -14.428 1.00 84.75 81 GLU A N 1
ATOM 670 C CA . GLU A 1 81 ? 15.410 -2.812 -14.343 1.00 84.75 81 GLU A CA 1
ATOM 671 C C . GLU A 1 81 ? 14.894 -3.687 -15.492 1.00 84.75 81 GLU A C 1
ATOM 673 O O . GLU A 1 81 ? 15.679 -4.329 -16.203 1.00 84.75 81 GLU A O 1
ATOM 678 N N . ARG A 1 82 ? 13.571 -3.684 -15.710 1.00 87.88 82 ARG A N 1
ATOM 679 C CA . ARG A 1 82 ? 12.936 -4.444 -16.793 1.00 87.88 82 ARG A CA 1
ATOM 680 C C . ARG A 1 82 ? 13.410 -3.963 -18.160 1.00 87.88 82 ARG A C 1
ATOM 682 O O . ARG A 1 82 ? 13.826 -4.774 -18.986 1.00 87.88 82 ARG A O 1
ATOM 689 N N . THR A 1 83 ? 13.398 -2.651 -18.385 1.00 86.25 83 THR A N 1
ATOM 690 C CA . THR A 1 83 ? 13.834 -2.050 -19.654 1.00 86.25 83 THR A CA 1
ATOM 691 C C . THR A 1 83 ? 15.281 -2.419 -19.968 1.00 86.25 83 THR A C 1
ATOM 693 O O . THR A 1 83 ? 15.608 -2.783 -21.097 1.00 86.25 83 THR A O 1
ATOM 696 N N . HIS A 1 84 ? 16.155 -2.382 -18.965 1.00 88.81 84 HIS A N 1
ATOM 697 C CA . HIS A 1 84 ? 17.556 -2.730 -19.119 1.00 88.81 84 HIS A CA 1
ATOM 698 C C . HIS A 1 84 ? 17.767 -4.222 -19.416 1.00 88.81 84 HIS A C 1
ATOM 700 O O . HIS A 1 84 ? 18.571 -4.566 -20.287 1.00 88.81 84 HIS A O 1
ATOM 706 N N . HIS A 1 85 ? 17.026 -5.110 -18.744 1.00 85.12 85 HIS A N 1
ATOM 707 C CA . HIS A 1 85 ? 17.030 -6.543 -19.049 1.00 85.12 85 HIS A CA 1
ATOM 708 C C . HIS A 1 85 ? 16.582 -6.808 -20.494 1.00 85.12 85 HIS A C 1
ATOM 710 O O . HIS A 1 85 ? 17.298 -7.476 -21.242 1.00 85.12 85 HIS A O 1
ATOM 716 N N . MET A 1 86 ? 15.459 -6.218 -20.919 1.00 85.56 86 MET A N 1
ATOM 717 C CA . MET A 1 86 ? 14.942 -6.351 -22.284 1.00 85.56 86 MET A CA 1
ATOM 718 C C . MET A 1 86 ? 15.929 -5.819 -23.332 1.00 85.56 86 MET A C 1
ATOM 720 O O . MET A 1 86 ? 16.161 -6.483 -24.340 1.00 85.56 86 MET A O 1
ATOM 724 N N . ARG A 1 87 ? 16.558 -4.657 -23.094 1.00 86.25 87 ARG A N 1
ATOM 725 C CA . ARG A 1 87 ? 17.578 -4.091 -23.996 1.00 86.25 87 ARG A CA 1
ATOM 726 C C . ARG A 1 87 ? 18.772 -5.025 -24.151 1.00 86.25 87 ARG A C 1
ATOM 728 O O . ARG A 1 87 ? 19.146 -5.332 -25.280 1.00 86.25 87 ARG A O 1
ATOM 735 N N . ARG A 1 88 ? 19.337 -5.513 -23.039 1.00 84.06 88 ARG A N 1
ATOM 736 C CA . ARG A 1 88 ? 20.450 -6.473 -23.081 1.00 84.06 88 ARG A CA 1
ATOM 737 C C . ARG A 1 88 ? 20.050 -7.721 -23.855 1.00 84.06 88 ARG A C 1
ATOM 739 O O . ARG A 1 88 ? 20.763 -8.117 -24.767 1.00 84.06 88 ARG A O 1
ATOM 746 N N . TRP A 1 89 ? 18.903 -8.311 -23.536 1.00 83.25 89 TRP A N 1
ATOM 747 C CA . TRP A 1 89 ? 18.443 -9.521 -24.208 1.00 83.25 89 TRP A CA 1
ATOM 748 C C . TRP A 1 89 ? 18.210 -9.314 -25.712 1.00 83.25 89 TRP A C 1
ATOM 750 O O . TRP A 1 89 ? 18.615 -10.157 -26.508 1.00 83.25 89 TRP A O 1
ATOM 760 N N . ASN A 1 90 ? 17.645 -8.176 -26.127 1.00 83.44 90 ASN A N 1
ATOM 761 C CA . ASN A 1 90 ? 17.505 -7.820 -27.544 1.00 83.44 90 ASN A CA 1
ATOM 762 C C . ASN A 1 90 ? 18.855 -7.760 -28.262 1.00 83.44 90 ASN A C 1
ATOM 764 O O . ASN A 1 90 ? 18.968 -8.282 -29.366 1.00 83.44 90 ASN A O 1
ATOM 768 N N . ILE A 1 91 ? 19.878 -7.179 -27.631 1.00 83.12 91 ILE A N 1
ATOM 769 C CA . ILE A 1 91 ? 21.232 -7.107 -28.197 1.00 83.12 91 ILE A CA 1
ATOM 770 C C . ILE A 1 91 ? 21.807 -8.516 -28.402 1.00 83.12 91 ILE A C 1
ATOM 772 O O . ILE A 1 91 ? 22.270 -8.826 -29.496 1.00 83.12 91 ILE A O 1
ATOM 776 N N . TRP A 1 92 ? 21.714 -9.398 -27.399 1.00 80.62 92 TRP A N 1
ATOM 777 C CA . TRP A 1 92 ? 22.180 -10.788 -27.529 1.00 80.62 92 TRP A CA 1
ATOM 778 C C . TRP A 1 92 ? 21.451 -11.550 -28.645 1.00 80.62 92 TRP A C 1
ATOM 780 O O . TRP A 1 92 ? 22.087 -12.302 -29.383 1.00 80.62 92 TRP A O 1
ATOM 790 N N . ARG A 1 93 ? 20.140 -11.307 -28.817 1.00 78.12 93 ARG A N 1
ATOM 791 C CA . ARG A 1 93 ? 19.342 -11.878 -29.916 1.00 78.12 93 ARG A CA 1
ATOM 792 C C . ARG A 1 93 ? 19.797 -11.387 -31.291 1.00 78.12 93 ARG A C 1
ATOM 794 O O . ARG A 1 93 ? 19.864 -12.192 -32.210 1.00 78.12 93 ARG A O 1
ATOM 801 N N . ILE A 1 94 ? 20.128 -10.101 -31.427 1.00 81.00 94 ILE A N 1
ATOM 802 C CA . ILE A 1 94 ? 20.618 -9.513 -32.687 1.00 81.00 94 ILE A CA 1
ATOM 803 C C . ILE A 1 94 ? 22.006 -10.058 -33.051 1.00 81.00 94 ILE A C 1
ATOM 805 O O . ILE A 1 94 ? 22.268 -10.333 -34.216 1.00 81.00 94 ILE A O 1
ATOM 809 N N . ILE A 1 95 ? 22.884 -10.247 -32.060 1.00 80.94 95 ILE A N 1
ATOM 810 C CA . ILE A 1 95 ? 24.262 -10.733 -32.263 1.00 80.94 95 ILE A CA 1
ATOM 811 C C . ILE A 1 95 ? 24.308 -12.271 -32.427 1.00 80.94 95 ILE A C 1
ATOM 813 O O . ILE A 1 95 ? 25.355 -12.839 -32.722 1.00 80.94 95 ILE A O 1
ATOM 817 N N . GLY A 1 96 ? 23.173 -12.969 -32.288 1.00 68.94 96 GLY A N 1
ATOM 818 C CA . GLY A 1 96 ? 23.068 -14.411 -32.545 1.00 68.94 96 GLY A CA 1
ATOM 819 C C . GLY A 1 96 ? 23.701 -15.295 -31.467 1.00 68.94 96 GLY A C 1
ATOM 820 O O . GLY A 1 96 ? 24.010 -16.456 -31.723 1.00 68.94 96 GLY A O 1
ATOM 821 N N . ILE A 1 97 ? 23.901 -14.769 -30.256 1.00 69.69 97 ILE A N 1
ATOM 822 C CA . ILE A 1 97 ? 24.513 -15.519 -29.156 1.00 69.69 97 ILE A CA 1
ATOM 823 C C . ILE A 1 97 ? 23.412 -16.320 -28.451 1.00 69.69 97 ILE A C 1
ATOM 825 O O . ILE A 1 97 ? 22.460 -15.714 -27.947 1.00 69.69 97 ILE A O 1
ATOM 829 N N . PRO A 1 98 ? 23.512 -17.661 -28.383 1.00 60.09 98 PRO A N 1
ATOM 830 C CA . PRO A 1 98 ? 22.503 -18.501 -27.754 1.00 60.09 98 PRO A CA 1
ATOM 831 C C . PRO A 1 98 ? 22.580 -18.359 -26.230 1.00 60.09 98 PRO A C 1
ATOM 833 O O . PRO A 1 98 ? 23.175 -19.168 -25.522 1.00 60.09 98 PRO A O 1
ATOM 836 N N . THR A 1 99 ? 21.975 -17.300 -25.703 1.00 65.31 99 THR A N 1
ATOM 837 C CA . THR A 1 99 ? 21.703 -17.170 -24.275 1.00 65.31 99 THR A CA 1
ATOM 838 C C . THR A 1 99 ? 20.395 -17.904 -23.988 1.00 65.31 99 THR A C 1
ATOM 840 O O . THR A 1 99 ? 19.421 -17.749 -24.722 1.00 65.31 99 THR A O 1
ATOM 843 N N . GLY A 1 100 ? 20.370 -18.777 -22.975 1.00 73.88 100 GLY A N 1
ATOM 844 C CA . GLY A 1 100 ? 19.230 -19.666 -22.706 1.00 73.88 100 GLY A CA 1
ATOM 845 C C . GLY A 1 100 ? 17.889 -18.923 -22.700 1.00 73.88 100 GLY A C 1
ATOM 846 O O . GLY A 1 100 ? 17.580 -18.219 -21.740 1.00 73.88 100 GLY A O 1
ATOM 847 N N . HIS A 1 101 ? 17.104 -19.091 -23.772 1.00 78.31 101 HIS A N 1
ATOM 848 C CA . HIS A 1 101 ? 15.893 -18.312 -24.051 1.00 78.31 101 HIS A CA 1
ATOM 849 C C . HIS A 1 101 ? 14.899 -18.372 -22.891 1.00 78.31 101 HIS A C 1
ATOM 851 O O . HIS A 1 101 ? 14.442 -17.333 -22.421 1.00 78.31 101 HIS A O 1
ATOM 857 N N . GLN A 1 102 ? 14.663 -19.577 -22.365 1.00 81.38 102 GLN A N 1
ATOM 858 C CA . GLN A 1 102 ? 13.745 -19.797 -21.252 1.00 81.38 102 GLN A CA 1
ATOM 859 C C . GLN A 1 102 ? 14.127 -18.981 -20.011 1.00 81.38 102 GLN A C 1
ATOM 861 O O . GLN A 1 102 ? 13.276 -18.337 -19.418 1.00 81.38 102 GLN A O 1
ATOM 866 N N . ARG A 1 103 ? 15.423 -18.895 -19.677 1.00 83.25 103 ARG A N 1
ATOM 867 C CA . ARG A 1 103 ? 15.882 -18.123 -18.509 1.00 83.25 103 ARG A CA 1
ATOM 868 C C . ARG A 1 103 ? 15.571 -16.634 -18.640 1.00 83.25 103 ARG A C 1
ATOM 870 O O . ARG A 1 103 ? 15.273 -15.981 -17.645 1.00 83.25 103 ARG A O 1
ATOM 877 N N . HIS A 1 104 ? 15.663 -16.084 -19.850 1.00 85.12 104 HIS A N 1
ATOM 878 C CA . HIS A 1 104 ? 15.323 -14.684 -20.094 1.00 85.12 104 HIS A CA 1
ATOM 879 C C . HIS A 1 104 ? 13.814 -14.442 -20.092 1.00 85.12 104 HIS A C 1
ATOM 881 O O . HIS A 1 104 ? 13.387 -13.396 -19.608 1.00 85.12 104 HIS A O 1
ATOM 887 N N . VAL A 1 105 ? 13.022 -15.400 -20.579 1.00 83.81 105 VAL A N 1
ATOM 888 C CA . VAL A 1 105 ? 11.556 -15.353 -20.485 1.00 83.81 105 VAL A CA 1
ATOM 889 C C . VAL A 1 105 ? 11.128 -15.360 -19.019 1.00 83.81 105 VAL A C 1
ATOM 891 O O . VAL A 1 105 ? 10.492 -14.406 -18.580 1.00 83.81 105 VAL A O 1
ATOM 894 N N . ASP A 1 106 ? 11.579 -16.345 -18.239 1.00 87.12 106 ASP A N 1
ATOM 895 C CA . ASP A 1 106 ? 11.247 -16.469 -16.813 1.00 87.12 106 ASP A CA 1
ATOM 896 C C . ASP A 1 106 ? 11.647 -15.199 -16.040 1.00 87.12 106 ASP A C 1
ATOM 898 O O . ASP A 1 106 ? 10.920 -14.703 -15.174 1.00 87.12 106 ASP A O 1
ATOM 902 N N . ARG A 1 107 ? 12.807 -14.620 -16.387 1.00 87.62 107 ARG A N 1
ATOM 903 C CA . ARG A 1 107 ? 13.285 -13.381 -15.771 1.00 87.62 107 ARG A CA 1
ATOM 904 C C . ARG A 1 107 ? 12.446 -12.164 -16.157 1.00 87.62 107 ARG A C 1
ATOM 906 O O . ARG A 1 107 ? 12.198 -11.324 -15.291 1.00 87.62 107 ARG A O 1
ATOM 913 N N . ASP A 1 108 ? 12.023 -12.034 -17.415 1.00 88.38 108 ASP A N 1
ATOM 914 C CA . ASP A 1 108 ? 11.129 -10.941 -17.821 1.00 88.38 108 ASP A CA 1
ATOM 915 C C . ASP A 1 108 ? 9.755 -11.074 -17.159 1.00 88.38 108 ASP A C 1
ATOM 917 O O . ASP A 1 108 ? 9.224 -10.075 -16.681 1.00 88.38 108 ASP A O 1
ATOM 921 N N . GLU A 1 109 ? 9.214 -12.289 -17.036 1.00 88.81 109 GLU A N 1
ATOM 922 C CA . GLU A 1 109 ? 7.954 -12.532 -16.327 1.00 88.81 109 GLU A CA 1
ATOM 923 C C . GLU A 1 109 ? 8.036 -12.121 -14.851 1.00 88.81 109 GLU A C 1
ATOM 925 O O . GLU A 1 109 ? 7.136 -11.446 -14.333 1.00 88.81 109 GLU A O 1
ATOM 930 N N . GLU A 1 110 ? 9.137 -12.461 -14.174 1.00 91.81 110 GLU A N 1
ATOM 931 C CA . GLU A 1 110 ? 9.372 -12.064 -12.787 1.00 91.81 110 GLU A CA 1
ATOM 932 C C . GLU A 1 110 ? 9.445 -10.533 -12.641 1.00 91.81 110 GLU A C 1
ATOM 934 O O . GLU A 1 110 ? 8.791 -9.956 -11.762 1.00 91.81 110 GLU A O 1
ATOM 939 N N . LEU A 1 111 ? 10.214 -9.865 -13.509 1.00 88.81 111 LEU A N 1
ATOM 940 C CA . LEU A 1 111 ? 10.363 -8.406 -13.512 1.00 88.81 111 LEU A CA 1
ATOM 941 C C . LEU A 1 111 ? 9.047 -7.709 -13.867 1.00 88.81 111 LEU A C 1
ATOM 943 O O . LEU A 1 111 ? 8.676 -6.725 -13.226 1.00 88.81 111 LEU A O 1
ATOM 947 N N . ALA A 1 112 ? 8.296 -8.241 -14.830 1.00 89.62 112 ALA A N 1
ATOM 948 C CA . ALA A 1 112 ? 6.982 -7.741 -15.203 1.00 89.62 112 ALA A CA 1
ATOM 949 C C . ALA A 1 112 ? 5.991 -7.855 -14.040 1.00 89.62 112 ALA A C 1
ATOM 951 O O . ALA A 1 112 ? 5.237 -6.914 -13.790 1.00 89.62 112 ALA A O 1
ATOM 952 N N . ARG A 1 113 ? 6.006 -8.966 -13.290 1.00 92.50 113 ARG A N 1
ATOM 953 C CA . ARG 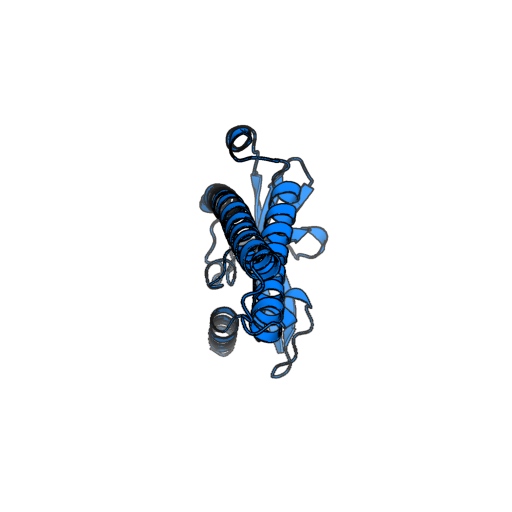A 1 113 ? 5.168 -9.125 -12.094 1.00 92.50 113 ARG A CA 1
ATOM 954 C C . ARG A 1 113 ? 5.492 -8.071 -11.035 1.00 92.50 113 ARG A C 1
ATOM 956 O O . ARG A 1 113 ? 4.567 -7.412 -10.571 1.00 92.50 113 ARG A O 1
ATOM 963 N N . LYS A 1 114 ? 6.773 -7.874 -10.704 1.00 91.19 114 LYS A N 1
ATOM 964 C CA . LYS A 1 114 ? 7.204 -6.861 -9.719 1.00 91.19 114 LYS A CA 1
ATOM 965 C C . LYS A 1 114 ? 6.842 -5.444 -10.163 1.00 91.19 114 LYS A C 1
ATOM 967 O O . LYS A 1 114 ? 6.316 -4.668 -9.376 1.00 91.19 114 LYS A O 1
ATOM 972 N N . ASN A 1 115 ? 7.063 -5.127 -11.438 1.00 91.19 115 ASN A N 1
ATOM 973 C CA . ASN A 1 115 ? 6.717 -3.822 -11.992 1.00 91.19 115 ASN A CA 1
ATOM 974 C C . ASN A 1 115 ? 5.201 -3.559 -11.943 1.00 91.19 115 ASN A C 1
ATOM 976 O O . ASN A 1 115 ? 4.774 -2.462 -11.601 1.00 91.19 115 ASN A O 1
ATOM 980 N N . ARG A 1 11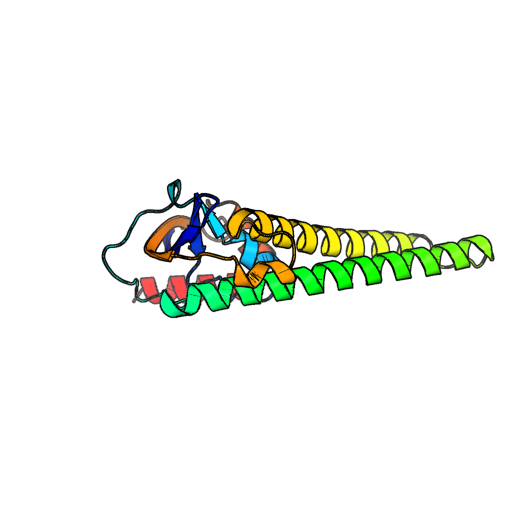6 ? 4.370 -4.571 -12.236 1.00 93.19 116 ARG A N 1
ATOM 981 C CA . ARG A 1 116 ? 2.907 -4.459 -12.099 1.00 93.19 116 ARG A CA 1
ATOM 982 C C . ARG A 1 116 ? 2.481 -4.208 -10.653 1.00 93.19 116 ARG A C 1
ATOM 984 O O . ARG A 1 116 ? 1.639 -3.346 -10.437 1.00 93.19 116 ARG A O 1
ATOM 991 N N . GLU A 1 117 ? 3.054 -4.931 -9.691 1.00 93.94 117 GLU A N 1
ATOM 992 C CA . GLU A 1 117 ? 2.766 -4.749 -8.258 1.00 93.94 117 GLU A CA 1
ATOM 993 C C . GLU A 1 117 ? 3.066 -3.303 -7.819 1.00 93.94 117 GLU A C 1
ATOM 995 O O . GLU A 1 117 ? 2.188 -2.636 -7.273 1.00 93.94 117 GLU A O 1
ATOM 1000 N N . ALA A 1 118 ? 4.245 -2.776 -8.169 1.00 94.06 118 ALA A N 1
ATOM 1001 C CA . ALA A 1 118 ? 4.642 -1.402 -7.850 1.00 94.06 118 ALA A CA 1
ATOM 1002 C C . ALA A 1 118 ? 3.745 -0.343 -8.515 1.00 94.06 118 ALA A C 1
ATOM 1004 O O . ALA A 1 118 ? 3.309 0.604 -7.861 1.00 94.06 118 ALA A O 1
ATOM 1005 N N . LEU A 1 119 ? 3.418 -0.512 -9.800 1.00 94.56 119 LEU A N 1
ATOM 1006 C CA . LEU A 1 119 ? 2.558 0.431 -10.522 1.00 94.56 119 LEU A CA 1
ATOM 1007 C C . LEU A 1 119 ? 1.127 0.456 -9.976 1.00 94.56 119 LEU A C 1
ATOM 1009 O O . LEU A 1 119 ? 0.535 1.530 -9.881 1.00 94.56 119 LEU A O 1
ATOM 1013 N N . LEU A 1 120 ? 0.572 -0.702 -9.609 1.00 96.25 120 LEU A N 1
ATOM 1014 C CA . LEU A 1 120 ? -0.758 -0.781 -9.002 1.00 96.25 120 LEU A CA 1
ATOM 1015 C C . LEU A 1 120 ? -0.772 -0.132 -7.617 1.00 96.25 120 LEU A C 1
ATOM 1017 O O . LEU A 1 120 ? -1.676 0.649 -7.327 1.00 96.25 120 LEU A O 1
ATOM 1021 N N . ALA A 1 121 ? 0.245 -0.393 -6.795 1.00 96.44 121 ALA A N 1
ATOM 1022 C CA . ALA A 1 121 ? 0.388 0.242 -5.490 1.00 96.44 121 ALA A CA 1
ATOM 1023 C C . ALA A 1 121 ? 0.488 1.773 -5.610 1.00 96.44 121 ALA A C 1
ATOM 1025 O O . ALA A 1 121 ? -0.232 2.503 -4.927 1.00 96.44 121 ALA A O 1
ATOM 1026 N N . LEU A 1 122 ? 1.307 2.270 -6.542 1.00 96.56 122 LEU A N 1
ATOM 1027 C CA . LEU A 1 122 ? 1.402 3.700 -6.826 1.00 96.56 122 LEU A CA 1
ATOM 1028 C C . LEU A 1 122 ? 0.068 4.271 -7.329 1.00 96.56 122 LEU A C 1
ATOM 1030 O O . LEU A 1 122 ? -0.317 5.368 -6.933 1.00 96.56 122 LEU A O 1
ATOM 1034 N N . ALA A 1 123 ? -0.660 3.543 -8.179 1.00 96.38 123 ALA A N 1
ATOM 1035 C CA . ALA A 1 123 ? -1.964 3.976 -8.677 1.00 96.38 123 ALA A CA 1
ATOM 1036 C C . ALA A 1 123 ? -3.003 4.120 -7.552 1.00 96.38 123 ALA A C 1
ATOM 1038 O O . ALA A 1 123 ? -3.779 5.078 -7.572 1.00 96.38 123 ALA A O 1
ATOM 1039 N N . ILE A 1 124 ? -2.989 3.222 -6.557 1.00 96.56 124 ILE A N 1
ATOM 1040 C CA . ILE A 1 124 ? -3.815 3.353 -5.348 1.00 96.56 124 ILE A CA 1
ATOM 1041 C C . ILE A 1 124 ? -3.475 4.663 -4.636 1.00 96.56 124 ILE A C 1
ATOM 1043 O O . ILE A 1 124 ? -4.368 5.477 -4.408 1.00 96.56 124 ILE A O 1
ATOM 1047 N N . MET A 1 125 ? -2.193 4.913 -4.360 1.00 96.44 125 MET A N 1
ATOM 1048 C CA . MET A 1 125 ? -1.774 6.123 -3.647 1.00 96.44 125 MET A CA 1
ATOM 1049 C C . MET A 1 125 ? -2.092 7.407 -4.417 1.00 96.44 125 MET A C 1
ATOM 1051 O O . MET A 1 125 ? -2.603 8.354 -3.827 1.00 96.44 125 MET A O 1
ATOM 1055 N N . ARG A 1 126 ? -1.875 7.434 -5.740 1.00 95.81 126 ARG A N 1
ATOM 1056 C CA . ARG A 1 126 ? -2.251 8.567 -6.604 1.00 95.81 126 ARG A CA 1
ATOM 1057 C C . ARG A 1 126 ? -3.739 8.882 -6.511 1.00 95.81 126 ARG A C 1
ATOM 1059 O O . ARG A 1 126 ? -4.123 10.043 -6.422 1.00 95.81 126 ARG A O 1
ATOM 1066 N N . LYS A 1 127 ? -4.583 7.848 -6.512 1.00 95.94 127 LYS A N 1
ATOM 1067 C CA . LYS A 1 127 ? -6.034 8.008 -6.382 1.00 95.94 127 LYS A CA 1
ATOM 1068 C C . LYS A 1 127 ? -6.427 8.509 -4.991 1.00 95.94 127 LYS A C 1
ATOM 1070 O O . LYS A 1 127 ? -7.252 9.410 -4.891 1.00 95.94 127 LYS A O 1
ATOM 1075 N N . VAL A 1 128 ? -5.852 7.933 -3.938 1.00 95.62 128 VAL A N 1
ATOM 1076 C CA . VAL A 1 128 ? -6.169 8.282 -2.543 1.00 95.62 128 VAL A CA 1
ATOM 1077 C C . VAL A 1 128 ? -5.721 9.706 -2.218 1.00 95.62 128 VAL A C 1
ATOM 1079 O O . VAL A 1 128 ? -6.509 10.481 -1.689 1.00 95.62 128 VAL A O 1
ATOM 1082 N N . LEU A 1 129 ? -4.491 10.076 -2.575 1.00 94.88 129 LEU A N 1
ATOM 1083 C CA . LEU A 1 129 ? -3.934 11.405 -2.300 1.00 94.88 129 LEU A CA 1
ATOM 1084 C C . LEU A 1 129 ? -4.371 12.467 -3.318 1.00 94.88 129 LEU A C 1
ATOM 1086 O O . LEU A 1 129 ? -4.296 13.656 -3.028 1.00 94.88 129 LEU A O 1
ATOM 1090 N N . GLY A 1 130 ? -4.846 12.058 -4.497 1.00 93.31 130 GLY A N 1
ATOM 1091 C CA . GLY A 1 130 ? -5.273 12.975 -5.556 1.00 93.31 130 GLY A CA 1
ATOM 1092 C C . GLY A 1 130 ? -4.123 13.658 -6.300 1.00 93.31 130 GLY A C 1
ATOM 1093 O O . GLY A 1 130 ? -4.345 14.698 -6.908 1.00 93.31 130 GLY A O 1
ATOM 1094 N N . ILE A 1 131 ? -2.922 13.077 -6.271 1.00 93.31 131 ILE A N 1
ATOM 1095 C CA . ILE A 1 131 ? -1.699 13.629 -6.877 1.00 93.31 131 ILE A CA 1
ATOM 1096 C C . ILE A 1 131 ? -1.128 12.686 -7.933 1.00 93.31 131 ILE A C 1
ATOM 1098 O O . ILE A 1 131 ? -1.364 11.474 -7.893 1.00 93.31 131 ILE A O 1
ATOM 1102 N N . LYS A 1 132 ? -0.328 13.206 -8.868 1.00 91.06 132 LYS A N 1
ATOM 1103 C CA . LYS A 1 132 ? 0.347 12.381 -9.889 1.00 91.06 132 LYS A CA 1
ATOM 1104 C C . LYS A 1 132 ? 1.834 12.191 -9.617 1.00 91.06 132 LYS A C 1
ATOM 1106 O O . LYS A 1 132 ? 2.373 11.124 -9.941 1.00 91.06 132 LYS A O 1
ATOM 1111 N N . SER A 1 133 ? 2.487 13.185 -9.033 1.00 91.44 133 SER A N 1
ATOM 1112 C CA . SER A 1 133 ? 3.936 13.213 -8.844 1.00 91.44 133 SER A CA 1
ATOM 1113 C C . SER A 1 133 ? 4.345 13.751 -7.466 1.00 91.44 133 SER A C 1
ATOM 1115 O O . SER A 1 133 ? 3.554 14.437 -6.821 1.00 91.44 133 SER A O 1
ATOM 1117 N N . PRO A 1 134 ? 5.588 13.488 -7.015 1.00 91.19 134 PRO A N 1
ATOM 1118 C CA . PRO A 1 134 ? 6.113 14.054 -5.771 1.00 91.19 134 PRO A CA 1
ATOM 1119 C C . PRO A 1 134 ? 6.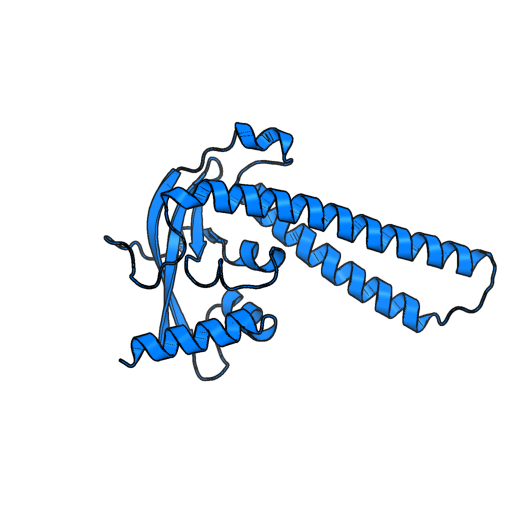165 15.589 -5.738 1.00 91.19 134 PRO A C 1
ATOM 1121 O O . PRO A 1 134 ? 6.188 16.177 -4.663 1.00 91.19 134 PRO A O 1
ATOM 1124 N N . ALA A 1 135 ? 6.150 16.259 -6.895 1.00 90.50 135 ALA A N 1
ATOM 1125 C CA . ALA A 1 135 ? 6.125 17.721 -6.957 1.00 90.50 135 ALA A CA 1
ATOM 1126 C C . ALA A 1 135 ? 4.817 18.319 -6.403 1.00 90.50 135 ALA A C 1
ATOM 1128 O O . ALA A 1 135 ? 4.806 19.456 -5.947 1.00 90.50 135 ALA A O 1
ATOM 1129 N N . GLU A 1 136 ? 3.732 17.542 -6.405 1.00 90.44 136 GLU A N 1
ATOM 1130 C CA . GLU A 1 136 ? 2.403 17.953 -5.935 1.00 90.44 136 GLU A CA 1
ATOM 1131 C C . GLU A 1 136 ? 2.191 17.653 -4.437 1.00 90.44 136 GLU A C 1
ATOM 1133 O O . GLU A 1 136 ? 1.100 17.872 -3.916 1.00 90.44 136 GLU A O 1
ATOM 1138 N N . LEU A 1 137 ? 3.209 17.151 -3.716 1.00 88.94 137 LEU A N 1
ATOM 1139 C CA . LEU A 1 137 ? 3.076 16.788 -2.296 1.00 88.94 137 LEU A CA 1
ATOM 1140 C C . LEU A 1 137 ? 2.629 17.970 -1.421 1.00 88.94 137 LEU A C 1
ATOM 1142 O O . LEU A 1 137 ? 1.866 17.774 -0.482 1.00 88.94 137 LEU A O 1
ATOM 1146 N N . GLY A 1 138 ? 3.056 19.194 -1.750 1.00 84.31 138 GLY A N 1
ATOM 1147 C CA . GLY A 1 138 ? 2.660 20.404 -1.019 1.00 84.31 138 GLY A CA 1
ATOM 1148 C C . GLY A 1 138 ? 1.183 20.787 -1.178 1.00 84.31 138 GLY A C 1
ATOM 1149 O O . GLY A 1 138 ? 0.695 21.644 -0.449 1.00 84.31 138 GLY A O 1
ATOM 1150 N N . GLU A 1 139 ? 0.462 20.168 -2.116 1.00 86.12 139 GLU A N 1
ATOM 1151 C CA . GLU A 1 139 ? -0.964 20.415 -2.348 1.00 86.12 139 GLU A CA 1
ATOM 1152 C C . GLU A 1 139 ? -1.872 19.395 -1.648 1.00 86.12 139 GLU A C 1
ATOM 1154 O O . GLU A 1 139 ? -3.102 19.504 -1.726 1.00 86.12 139 GLU A O 1
ATOM 1159 N N . ILE A 1 140 ? -1.287 18.390 -0.993 1.00 90.44 140 ILE A N 1
ATOM 1160 C CA . ILE A 1 140 ? -2.035 17.335 -0.319 1.00 90.44 140 ILE A CA 1
ATOM 1161 C C . ILE A 1 140 ? -2.773 17.921 0.881 1.00 90.44 140 ILE A C 1
ATOM 1163 O O . ILE A 1 140 ? -2.245 18.718 1.648 1.00 90.44 140 ILE A O 1
ATOM 1167 N N . VAL A 1 141 ? -4.014 17.476 1.056 1.00 90.12 141 VAL A N 1
ATOM 1168 C CA . VAL A 1 141 ? -4.781 17.705 2.277 1.00 90.12 141 VAL A CA 1
ATOM 1169 C C . VAL A 1 141 ? -5.189 16.338 2.804 1.00 90.12 141 VAL A C 1
ATOM 1171 O O . VAL A 1 141 ? -5.987 15.652 2.160 1.00 90.12 141 VAL A O 1
ATOM 1174 N N . VAL A 1 142 ? -4.624 15.940 3.945 1.00 94.56 142 VAL A N 1
ATOM 1175 C CA . VAL A 1 142 ? -5.040 14.756 4.705 1.00 94.56 142 VAL A CA 1
ATOM 1176 C C . VAL A 1 142 ? -5.612 15.236 6.027 1.00 94.56 142 VAL A C 1
ATOM 1178 O O . VAL A 1 142 ? -4.906 15.824 6.837 1.00 94.56 142 VAL A O 1
ATOM 1181 N N . LYS A 1 143 ? -6.899 14.985 6.256 1.00 95.31 143 LYS A N 1
ATOM 1182 C CA . LYS A 1 143 ? -7.556 15.314 7.521 1.00 95.31 143 LYS A CA 1
ATOM 1183 C C . LYS A 1 143 ? -7.882 14.025 8.279 1.00 95.31 143 LYS A C 1
ATOM 1185 O O . LYS A 1 143 ? -8.760 13.292 7.821 1.00 95.31 143 LYS A O 1
ATOM 1190 N N . PRO A 1 144 ? -7.213 13.728 9.405 1.00 95.31 144 PRO A N 1
ATOM 1191 C CA . PRO A 1 144 ? -7.575 12.600 10.258 1.00 95.31 144 PRO A CA 1
ATOM 1192 C C . PRO A 1 144 ? -9.012 12.737 10.780 1.00 95.31 144 PRO A C 1
ATOM 1194 O O . PRO A 1 144 ? -9.473 13.839 11.084 1.00 95.31 144 PRO A O 1
ATOM 1197 N N . LEU A 1 145 ? -9.738 11.620 10.841 1.00 94.44 145 LEU A N 1
ATOM 1198 C CA . LEU A 1 145 ? -11.147 11.556 11.251 1.00 94.44 145 LEU A CA 1
ATOM 1199 C C . LEU A 1 145 ? -11.384 10.609 12.441 1.00 94.44 145 LEU A C 1
ATOM 1201 O O . LEU A 1 145 ? -12.538 10.273 12.724 1.00 94.44 145 LEU A O 1
ATOM 1205 N N . GLY A 1 146 ? -10.324 10.152 13.107 1.00 94.44 146 GLY A N 1
ATOM 1206 C CA . GLY A 1 146 ? -10.404 9.160 14.174 1.00 94.44 146 GLY A CA 1
ATOM 1207 C C . GLY A 1 146 ? -10.081 7.738 13.723 1.00 94.44 146 GLY A C 1
ATOM 1208 O O . GLY A 1 146 ? -9.503 7.495 12.659 1.00 94.44 146 GLY A O 1
ATOM 1209 N N . TYR A 1 147 ? -10.508 6.772 14.532 1.00 96.00 147 TYR A N 1
ATOM 1210 C CA . TYR A 1 147 ? -10.266 5.354 14.292 1.00 96.00 147 TYR A CA 1
ATOM 1211 C C . TYR A 1 147 ? -11.528 4.625 13.843 1.00 96.00 147 TYR A C 1
ATOM 1213 O O . TYR A 1 147 ? -12.665 4.994 14.145 1.00 96.00 147 TYR A O 1
ATOM 1221 N N . ALA A 1 148 ? -11.311 3.533 13.131 1.00 95.88 148 ALA A N 1
ATOM 1222 C CA . ALA A 1 148 ? -12.335 2.576 12.783 1.00 95.88 148 ALA A CA 1
ATOM 1223 C C . ALA A 1 148 ? -11.793 1.158 12.891 1.00 95.88 148 ALA A C 1
ATOM 1225 O O . ALA A 1 148 ? -10.617 0.927 13.173 1.00 95.88 148 ALA A O 1
ATOM 1226 N N . VAL A 1 149 ? -12.670 0.195 12.668 1.00 94.94 149 VAL A N 1
ATOM 1227 C CA . VAL A 1 149 ? -12.340 -1.212 12.722 1.00 94.94 149 VAL A CA 1
ATOM 1228 C C . VAL A 1 149 ? -12.946 -1.942 11.542 1.00 94.94 149 VAL A C 1
ATOM 1230 O O . VAL A 1 149 ? -14.077 -1.680 11.126 1.00 94.94 149 VAL A O 1
ATOM 1233 N N . LEU A 1 150 ? -12.169 -2.874 11.008 1.00 94.56 150 LEU A N 1
ATOM 1234 C CA . LEU A 1 150 ? -12.644 -3.864 10.063 1.00 94.56 150 LEU A CA 1
ATOM 1235 C C . LEU A 1 150 ? -12.784 -5.199 10.780 1.00 94.56 150 LEU A C 1
ATOM 1237 O O . LEU A 1 150 ? -11.832 -5.675 11.404 1.00 94.56 150 LEU A O 1
ATOM 1241 N N . GLU A 1 151 ? -13.946 -5.825 10.646 1.00 92.00 151 GLU A N 1
ATOM 1242 C CA . GLU A 1 151 ? -14.188 -7.158 11.183 1.00 92.00 151 GLU A CA 1
ATOM 1243 C C . GLU A 1 151 ? -14.233 -8.193 10.065 1.00 92.00 151 GLU A C 1
ATOM 1245 O O . GLU A 1 151 ? -14.951 -8.032 9.081 1.00 92.00 151 GLU A O 1
ATOM 1250 N N . PHE A 1 152 ? -13.482 -9.280 10.227 1.00 91.50 152 PHE A N 1
ATOM 1251 C CA . PHE A 1 152 ? -13.541 -10.413 9.312 1.00 91.50 152 PHE A CA 1
ATOM 1252 C C . PHE A 1 152 ? -13.284 -11.734 10.032 1.00 91.50 152 PHE A C 1
ATOM 1254 O O . PHE A 1 152 ? -12.651 -11.811 11.088 1.00 91.50 152 PHE A O 1
ATOM 1261 N N . GLU A 1 153 ? -13.794 -12.811 9.451 1.00 91.06 153 GLU A N 1
ATOM 1262 C CA . GLU A 1 153 ? -13.633 -14.159 9.977 1.00 91.06 153 GLU A CA 1
ATOM 1263 C C . GLU A 1 153 ? -12.351 -14.815 9.475 1.00 91.06 153 GLU A C 1
ATOM 1265 O O . GLU A 1 153 ? -11.992 -14.705 8.297 1.00 91.06 153 GLU A O 1
ATOM 1270 N N . VAL A 1 154 ? -11.687 -15.526 10.388 1.00 87.25 154 VAL A N 1
ATOM 1271 C CA . VAL A 1 154 ? -10.493 -16.320 10.116 1.00 87.25 154 VAL A CA 1
ATOM 1272 C C . VAL A 1 154 ? -10.648 -17.737 10.665 1.00 87.25 154 VAL A C 1
ATOM 1274 O O . VAL A 1 154 ? -10.758 -17.928 11.881 1.00 87.25 154 VAL A O 1
ATOM 1277 N N . ASN A 1 155 ? -10.604 -18.731 9.780 1.00 84.81 155 ASN A N 1
ATOM 1278 C CA . ASN A 1 155 ? -10.739 -20.154 10.088 1.00 84.81 155 ASN A CA 1
ATOM 1279 C C . ASN A 1 155 ? -9.471 -20.895 9.642 1.00 84.81 155 ASN A C 1
ATOM 1281 O O . ASN A 1 155 ? -9.271 -21.205 8.471 1.00 84.81 155 ASN A O 1
ATOM 1285 N N . GLY A 1 156 ? -8.556 -21.140 10.585 1.00 78.44 156 GLY A N 1
ATOM 1286 C CA . GLY A 1 156 ? -7.249 -21.723 10.272 1.00 78.44 156 GLY A CA 1
ATOM 1287 C C . GLY A 1 156 ? -6.425 -20.805 9.362 1.00 78.44 156 GLY A C 1
ATOM 1288 O O . GLY A 1 156 ? -5.971 -19.747 9.819 1.00 78.44 156 GLY A O 1
ATOM 1289 N N . ARG A 1 157 ? -6.234 -21.233 8.104 1.00 74.12 157 ARG A N 1
ATOM 1290 C CA . ARG A 1 157 ? -5.570 -20.479 7.020 1.00 74.12 157 ARG A CA 1
ATOM 1291 C C . ARG A 1 157 ? -6.546 -19.715 6.119 1.00 74.12 157 ARG A C 1
ATOM 1293 O O . ARG A 1 157 ? -6.100 -18.917 5.301 1.00 74.12 157 ARG A O 1
ATOM 1300 N N . GLU A 1 158 ? -7.847 -19.949 6.249 1.00 83.88 158 GLU A N 1
ATOM 1301 C CA . GLU A 1 158 ? -8.853 -19.242 5.464 1.00 83.88 158 GLU A CA 1
ATOM 1302 C C . GLU A 1 158 ? -9.221 -17.920 6.131 1.00 83.88 158 GLU A C 1
ATOM 1304 O O . GLU A 1 158 ? -9.512 -17.865 7.326 1.00 83.88 158 GLU A O 1
ATOM 1309 N N . VAL A 1 159 ? -9.190 -16.850 5.342 1.00 89.62 159 VAL A N 1
ATOM 1310 C CA . VAL A 1 159 ? -9.507 -15.481 5.752 1.00 89.62 159 VAL A CA 1
ATOM 1311 C C . VAL A 1 159 ? -10.596 -14.980 4.815 1.00 89.62 159 VAL A C 1
ATOM 1313 O O . VAL A 1 159 ? -10.446 -15.052 3.592 1.00 89.62 159 VAL A O 1
ATOM 1316 N N . SER A 1 160 ? -11.702 -14.508 5.382 1.00 91.44 160 SER A N 1
ATOM 1317 C CA . SER A 1 160 ? -12.864 -14.062 4.603 1.00 91.44 160 SER A CA 1
ATOM 1318 C C . SER A 1 160 ? -12.571 -12.800 3.786 1.00 91.44 160 SER A C 1
ATOM 1320 O O . SER A 1 160 ? -12.886 -12.777 2.594 1.00 91.44 160 SER A O 1
ATOM 1322 N N . ASP A 1 161 ? -11.884 -11.804 4.357 1.00 93.06 161 ASP A N 1
ATOM 1323 C CA . ASP A 1 161 ? -11.485 -10.602 3.614 1.00 93.06 161 ASP A CA 1
ATOM 1324 C C . ASP A 1 161 ? -10.452 -10.949 2.516 1.00 93.06 161 ASP A C 1
ATOM 1326 O O . ASP A 1 161 ? -9.434 -11.586 2.807 1.00 93.06 161 ASP A O 1
ATOM 1330 N N . PRO A 1 162 ? -10.698 -10.569 1.248 1.00 91.19 162 PRO A N 1
ATOM 1331 C CA . PRO A 1 162 ? -9.854 -10.959 0.121 1.00 91.19 162 PRO A CA 1
ATOM 1332 C C . PRO A 1 162 ? -8.461 -10.321 0.157 1.00 91.19 162 PRO A C 1
ATOM 1334 O O . PRO A 1 162 ? -7.495 -10.971 -0.241 1.00 91.19 162 PRO A O 1
ATOM 1337 N N . VAL A 1 163 ? -8.333 -9.086 0.655 1.00 91.88 163 VAL A N 1
ATOM 1338 C CA . VAL A 1 163 ? -7.043 -8.390 0.745 1.00 91.88 163 VAL A CA 1
ATOM 1339 C C . VAL A 1 163 ? -6.170 -9.084 1.779 1.00 91.88 163 VAL A C 1
ATOM 1341 O O . VAL A 1 163 ? -5.045 -9.472 1.466 1.00 91.88 163 VAL A O 1
ATOM 1344 N N . TYR A 1 164 ? -6.698 -9.321 2.982 1.00 91.25 164 TYR A N 1
ATOM 1345 C CA . TYR A 1 164 ? -5.945 -10.020 4.025 1.00 91.25 164 TYR A CA 1
ATOM 1346 C C . TYR A 1 164 ? -5.661 -11.472 3.647 1.00 91.25 164 TYR A C 1
ATOM 1348 O O . TYR A 1 164 ? -4.569 -11.966 3.916 1.00 91.25 164 TYR A O 1
ATOM 1356 N N . ARG A 1 165 ? -6.593 -12.161 2.980 1.00 92.19 165 ARG A N 1
ATOM 1357 C CA . ARG A 1 165 ? -6.381 -13.533 2.500 1.00 92.19 165 ARG A CA 1
ATOM 1358 C C . ARG A 1 165 ? -5.168 -13.645 1.591 1.00 92.19 165 ARG A C 1
ATOM 1360 O O . ARG A 1 165 ? -4.375 -14.566 1.768 1.00 92.19 165 ARG A O 1
ATOM 1367 N N . GLU A 1 166 ? -5.027 -12.738 0.632 1.00 91.38 166 GLU A N 1
ATOM 1368 C CA . GLU A 1 166 ? -3.883 -12.757 -0.275 1.00 91.38 166 GLU A CA 1
ATOM 1369 C C . GLU A 1 166 ? -2.620 -12.237 0.410 1.00 91.38 166 GLU A C 1
ATOM 1371 O O . GLU A 1 166 ? -1.580 -12.888 0.322 1.00 91.38 166 GLU A O 1
ATOM 1376 N N . LEU A 1 167 ? -2.712 -11.149 1.182 1.00 91.19 167 LEU A N 1
ATOM 1377 C CA . LEU A 1 167 ? -1.583 -10.585 1.925 1.00 91.19 167 LEU A CA 1
ATOM 1378 C C . LEU A 1 167 ? -0.914 -11.625 2.836 1.00 91.19 167 LEU A C 1
ATOM 1380 O O . LEU A 1 167 ? 0.303 -11.786 2.803 1.00 91.19 167 LEU A O 1
ATOM 1384 N N . LEU A 1 168 ? -1.707 -12.376 3.602 1.00 88.75 168 LEU A N 1
ATOM 1385 C CA . LEU A 1 168 ? -1.216 -13.374 4.555 1.00 88.75 168 LEU A CA 1
ATOM 1386 C C . LEU A 1 168 ? -0.598 -14.611 3.883 1.00 88.75 168 LEU A C 1
ATOM 1388 O O . LEU A 1 168 ? 0.160 -15.334 4.527 1.00 88.75 168 LEU A O 1
ATOM 1392 N N . LYS A 1 169 ? -0.900 -14.870 2.604 1.00 87.75 169 LYS A N 1
ATOM 1393 C CA . LYS A 1 169 ? -0.246 -15.933 1.820 1.00 87.75 169 LYS A CA 1
ATOM 1394 C C . LYS A 1 169 ? 1.115 -15.498 1.288 1.00 87.75 169 LYS A C 1
ATOM 1396 O O . LYS A 1 169 ? 2.017 -16.324 1.179 1.00 87.75 169 LYS A O 1
ATOM 1401 N N . ILE A 1 170 ? 1.240 -14.230 0.899 1.00 87.12 170 ILE A N 1
ATOM 1402 C CA . ILE A 1 170 ? 2.406 -13.716 0.168 1.00 87.12 170 ILE A CA 1
ATOM 1403 C C . ILE A 1 170 ? 3.428 -13.005 1.061 1.00 87.12 170 ILE A C 1
ATOM 1405 O O . ILE A 1 170 ? 4.549 -12.754 0.607 1.00 87.12 170 ILE A O 1
ATOM 1409 N N . ASP A 1 171 ? 3.043 -12.630 2.283 1.00 86.00 171 ASP A N 1
ATOM 1410 C CA . ASP A 1 171 ? 3.850 -11.864 3.230 1.00 86.00 171 ASP A CA 1
ATOM 1411 C C . ASP A 1 171 ? 3.965 -12.597 4.574 1.00 86.00 171 ASP A C 1
ATOM 1413 O O . ASP A 1 171 ? 3.005 -12.707 5.343 1.0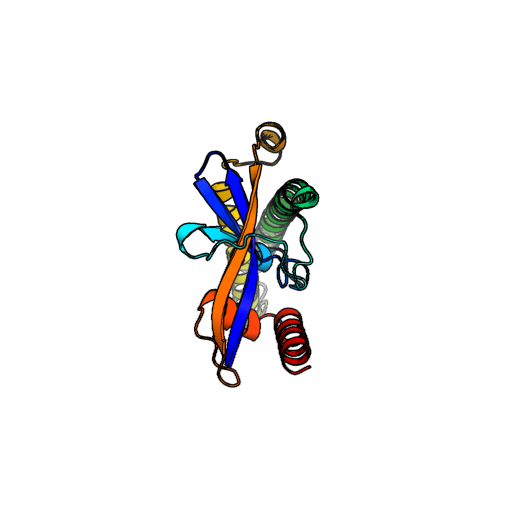0 86.00 171 ASP A O 1
ATOM 1417 N N . SER A 1 172 ? 5.159 -13.119 4.859 1.00 85.38 172 SER A N 1
ATOM 1418 C CA . SER A 1 172 ? 5.434 -13.862 6.091 1.00 85.38 172 SER A CA 1
ATOM 1419 C C . SER A 1 172 ? 5.297 -12.993 7.338 1.00 85.38 172 SER A C 1
ATOM 1421 O O . SER A 1 172 ? 4.839 -13.487 8.369 1.00 85.38 172 SER A O 1
ATOM 1423 N N . ASN A 1 173 ? 5.639 -11.703 7.253 1.00 88.44 173 ASN A N 1
ATOM 1424 C CA . ASN A 1 173 ? 5.558 -10.792 8.392 1.00 88.44 173 ASN A CA 1
ATOM 1425 C C . ASN A 1 173 ? 4.106 -10.471 8.734 1.00 88.44 173 ASN A C 1
ATOM 1427 O O . ASN A 1 173 ? 3.747 -10.481 9.911 1.00 88.44 173 ASN A O 1
ATOM 1431 N N . ALA A 1 174 ? 3.245 -10.296 7.727 1.00 87.25 174 ALA A N 1
ATOM 1432 C CA . ALA A 1 174 ? 1.803 -10.214 7.948 1.00 87.25 174 ALA A CA 1
ATOM 1433 C C . ALA A 1 174 ? 1.262 -11.497 8.608 1.00 87.25 174 ALA A C 1
ATOM 1435 O O . ALA A 1 174 ? 0.477 -11.431 9.556 1.00 87.25 174 ALA A O 1
ATOM 1436 N N . GLY A 1 175 ? 1.725 -12.668 8.155 1.00 85.25 175 GLY A N 1
ATOM 1437 C CA . GLY A 1 175 ? 1.379 -13.961 8.748 1.00 85.25 175 GLY A CA 1
ATOM 1438 C C . GLY A 1 175 ? 1.757 -14.067 10.229 1.00 85.25 175 GLY A C 1
ATOM 1439 O O . GLY A 1 175 ? 0.942 -14.510 11.040 1.00 85.25 175 GLY A O 1
ATOM 1440 N N . MET A 1 176 ? 2.960 -13.620 10.601 1.00 85.62 176 MET A N 1
ATOM 1441 C CA . MET A 1 176 ? 3.395 -13.555 12.000 1.00 85.62 176 MET A CA 1
ATOM 1442 C C . MET A 1 176 ? 2.558 -12.554 12.794 1.00 85.62 176 MET A C 1
ATOM 1444 O O . MET A 1 176 ? 2.022 -12.915 13.838 1.00 85.62 176 MET A O 1
ATOM 1448 N N . ALA A 1 177 ? 2.382 -11.335 12.283 1.00 86.50 177 ALA A N 1
ATOM 1449 C CA . ALA A 1 177 ? 1.589 -10.282 12.917 1.00 86.50 177 ALA A CA 1
ATOM 1450 C C . ALA A 1 177 ? 0.165 -10.752 13.255 1.00 86.50 177 ALA A C 1
ATOM 1452 O O . ALA A 1 177 ? -0.343 -10.478 14.339 1.00 86.50 177 ALA A O 1
ATOM 1453 N N . LEU A 1 178 ? -0.454 -11.548 12.378 1.00 86.44 178 LEU A N 1
ATOM 1454 C CA . LEU A 1 178 ? -1.753 -12.155 12.651 1.00 86.44 178 LEU A CA 1
ATOM 1455 C C . LEU A 1 178 ? -1.720 -13.089 13.869 1.00 86.44 178 LEU A C 1
ATOM 1457 O O . LEU A 1 178 ? -2.664 -13.096 14.653 1.00 86.44 178 LEU A O 1
ATOM 1461 N N . GLN A 1 179 ? -0.666 -13.893 14.037 1.00 84.00 179 GLN A N 1
ATOM 1462 C CA . GLN A 1 179 ? -0.546 -14.792 15.192 1.00 84.00 179 GLN A CA 1
ATOM 1463 C C . GLN A 1 179 ? -0.384 -14.017 16.501 1.00 84.00 179 GLN A C 1
ATOM 1465 O O . GLN A 1 179 ? -0.975 -14.409 17.505 1.00 84.00 179 GLN A O 1
ATOM 1470 N N . TRP A 1 180 ? 0.355 -12.905 16.479 1.00 83.38 180 TRP A N 1
ATOM 1471 C CA . TRP A 1 180 ? 0.480 -12.004 17.628 1.00 83.38 180 TRP A CA 1
ATOM 1472 C C . TRP A 1 180 ? -0.873 -11.395 18.004 1.00 83.38 180 TRP A C 1
ATOM 1474 O O . TRP A 1 180 ? -1.316 -11.559 19.138 1.00 83.38 180 TRP A O 1
ATOM 1484 N N . LEU A 1 181 ? -1.592 -10.836 17.027 1.00 82.62 181 LEU A N 1
ATOM 1485 C CA . LEU A 1 181 ? -2.928 -10.268 17.237 1.00 82.62 181 LEU A CA 1
ATOM 1486 C C . LEU A 1 181 ? -3.945 -11.306 17.749 1.00 82.62 181 LEU A C 1
ATOM 1488 O O . LEU A 1 181 ? -4.855 -10.992 18.509 1.00 82.62 181 LEU A O 1
ATOM 1492 N N . ARG A 1 182 ? -3.806 -12.575 17.341 1.00 81.31 182 ARG A N 1
ATOM 1493 C CA . ARG A 1 182 ? -4.631 -13.683 17.852 1.00 81.31 182 ARG A CA 1
ATOM 1494 C C . ARG A 1 182 ? -4.321 -14.042 19.301 1.00 81.31 182 ARG A C 1
ATOM 1496 O O . ARG A 1 182 ? -5.220 -14.516 19.992 1.00 81.31 182 ARG A O 1
ATOM 1503 N N . ARG A 1 183 ? -3.064 -13.895 19.727 1.00 72.25 183 ARG A N 1
ATOM 1504 C CA . ARG A 1 183 ? -2.625 -14.215 21.087 1.00 72.25 183 ARG A CA 1
ATOM 1505 C C . ARG A 1 183 ? -3.117 -13.166 22.078 1.00 72.25 183 ARG A C 1
ATOM 1507 O O . ARG A 1 183 ? -3.700 -13.553 23.080 1.00 72.25 183 ARG A O 1
ATOM 1514 N N . GLU A 1 184 ? -2.988 -11.886 21.737 1.00 65.75 184 GLU A N 1
ATOM 1515 C CA . GLU A 1 184 ? -3.467 -10.764 22.564 1.00 65.75 184 GLU A CA 1
ATOM 1516 C C . GLU A 1 184 ? -4.981 -10.805 22.824 1.00 65.75 184 GLU A C 1
ATOM 1518 O O . GLU A 1 184 ? -5.435 -10.282 23.827 1.00 65.75 184 GLU A O 1
ATOM 1523 N N . LYS A 1 185 ? -5.774 -11.460 21.963 1.00 63.38 185 LYS A N 1
ATOM 1524 C CA . LYS A 1 185 ? 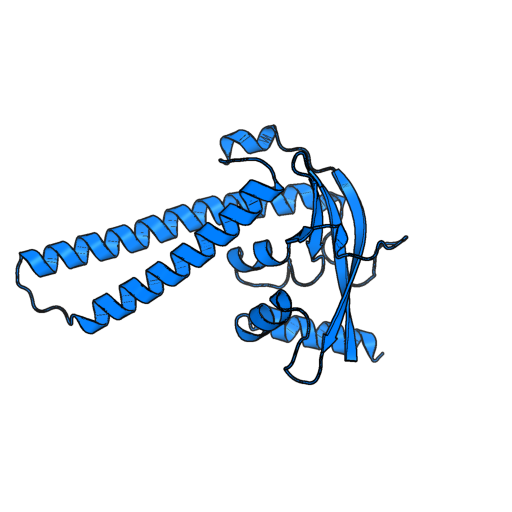-7.228 -11.630 22.166 1.00 63.38 185 LYS A CA 1
ATOM 1525 C C . LYS A 1 185 ? -7.639 -12.861 22.975 1.00 63.38 185 LYS A C 1
ATOM 1527 O O . LYS A 1 185 ? -8.835 -13.074 23.176 1.00 63.38 185 LYS A O 1
ATOM 1532 N N . ARG A 1 186 ? -6.695 -13.743 23.312 1.00 57.28 186 ARG A N 1
ATOM 1533 C CA . ARG A 1 186 ? -6.955 -14.940 24.131 1.00 57.28 186 ARG A CA 1
ATOM 1534 C C . ARG A 1 186 ? -6.625 -14.730 25.608 1.00 57.28 186 ARG A C 1
ATOM 1536 O O . ARG A 1 186 ? -7.055 -15.558 26.407 1.00 57.28 186 ARG A O 1
ATOM 1543 N N . GLU A 1 187 ? -5.858 -13.693 25.924 1.00 41.62 187 GLU A N 1
ATOM 1544 C CA . GLU A 1 187 ? -5.576 -13.203 27.280 1.00 41.62 187 GLU A CA 1
ATOM 1545 C C . GLU A 1 187 ? -6.588 -12.108 27.650 1.00 41.62 187 GLU A C 1
ATOM 1547 O O . GLU A 1 187 ? -6.958 -12.051 28.842 1.00 41.62 187 GLU A O 1
#

Sequence (187 aa):
MRLRVPYVLFETRTGMYGVDAYFSLRVEKPERRATLIRKAEDLQRLEARPQEALLEEDSLENYLTSLFVTLYDLSGERFNERTHHMRRWNIWRIIGIPTGHQRHVDRDEELARKNREALLALAIMRKVLGIKSPAELGEIVVKPLGYAVLEFEVNGREVSDPVYRELLKIDSNAGMALQWLRREKRE

pLDDT: mean 89.26, std 7.91, range [41.62, 97.62]